Protein 1YP0 (pdb70)

Structure (mmCIF, N/CA/C/O backbone):
data_1YP0
#
_entry.id   1YP0
#
_cell.length_a   73.175
_cell.length_b   73.175
_cell.length_c   115.731
_cell.angle_alpha   90.00
_cell.angle_beta   90.00
_cell.angle_gamma   90.00
#
_symmetry.space_group_name_H-M   'P 41 21 2'
#
loop_
_entity.id
_entity.type
_entity.pdbx_description
1 polymer 'nuclear receptor subfamily 5, group A, member 1'
2 polymer 'Nuclear receptor subfamily 0, group B, member 2'
3 non-polymer DI-PALMITOYL-3-SN-PHOSPHATIDYLETHANOLAMINE
4 w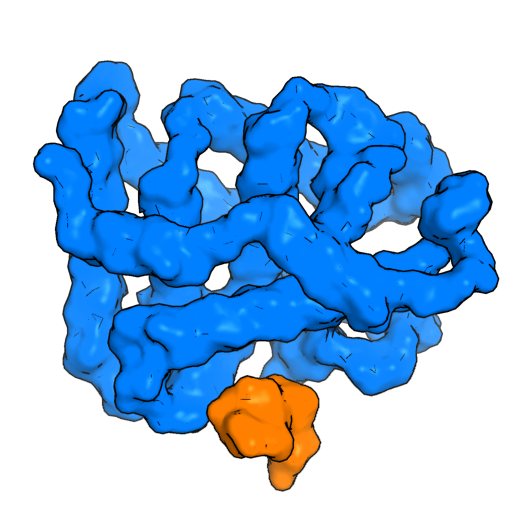ater water
#
loop_
_atom_site.group_PDB
_atom_site.id
_atom_site.type_symbol
_atom_site.label_atom_id
_atom_site.label_alt_id
_atom_site.label_comp_id
_atom_site.label_asym_id
_atom_site.label_entity_id
_atom_site.label_seq_id
_atom_site.pdbx_PDB_ins_code
_atom_site.Cartn_x
_atom_site.Cartn_y
_atom_site.Cartn_z
_atom_site.occupancy
_atom_site.B_iso_or_equiv
_atom_site.auth_seq_id
_atom_site.auth_comp_id
_atom_site.auth_asym_id
_atom_site.auth_atom_id
_atom_site.pdbx_PDB_model_num
ATOM 1 N N . ASN A 1 1 ? 52.640 60.517 45.257 1.00 41.57 223 ASN A N 1
ATOM 2 C CA . ASN A 1 1 ? 53.115 61.743 44.556 1.00 39.76 223 ASN A CA 1
ATOM 3 C C . ASN A 1 1 ? 53.267 61.495 43.057 1.00 35.98 223 ASN A C 1
ATOM 4 O O . ASN A 1 1 ? 53.562 62.415 42.296 1.00 36.05 223 ASN A O 1
ATOM 9 N N . VAL A 1 2 ? 53.074 60.247 42.642 1.00 30.41 224 VAL A N 1
ATOM 10 C CA . VAL A 1 2 ? 53.179 59.883 41.230 1.00 27.34 224 VAL A CA 1
ATOM 11 C C . VAL A 1 2 ? 51.858 59.295 40.742 1.00 24.63 224 VAL A C 1
ATOM 12 O O . VAL A 1 2 ? 51.278 58.423 41.391 1.00 25.08 224 VAL A O 1
ATOM 16 N N . PRO A 1 3 ? 51.358 59.767 39.590 1.00 22.60 225 PRO A N 1
ATOM 17 C CA . PRO A 1 3 ? 50.093 59.252 39.057 1.00 21.41 225 PRO A CA 1
ATOM 18 C C . PRO A 1 3 ? 50.101 57.736 38.892 1.00 20.89 225 PRO A C 1
ATOM 19 O O . PRO A 1 3 ? 51.115 57.148 38.514 1.00 20.72 225 PRO A O 1
ATOM 23 N N . GLU A 1 4 ? 48.960 57.116 39.175 1.00 20.46 226 GLU A N 1
ATOM 24 C CA . GLU A 1 4 ? 48.822 55.670 39.064 1.00 21.97 226 GLU A CA 1
ATOM 25 C C . GLU A 1 4 ? 49.246 55.157 37.693 1.00 20.42 226 GLU A C 1
ATOM 26 O O . GLU A 1 4 ? 49.971 54.168 37.595 1.00 20.40 226 GLU A O 1
ATOM 32 N N . LEU A 1 5 ? 48.808 55.835 36.637 1.00 19.79 227 LEU A N 1
ATOM 33 C CA . LEU A 1 5 ? 49.152 55.410 35.284 1.00 19.53 227 LEU A CA 1
ATOM 34 C C . LEU A 1 5 ? 50.659 55.295 35.083 1.00 18.98 227 LEU A C 1
ATOM 35 O O . LEU A 1 5 ? 51.143 54.333 34.488 1.00 18.08 227 LEU A O 1
ATOM 40 N N . ILE A 1 6 ? 51.405 56.278 35.575 1.00 17.52 228 ILE A N 1
ATOM 41 C CA . ILE A 1 6 ? 52.851 56.252 35.432 1.00 17.91 228 ILE A CA 1
ATOM 42 C C . ILE A 1 6 ? 53.477 55.127 36.254 1.00 18.74 228 ILE A C 1
ATOM 43 O O . ILE A 1 6 ? 54.419 54.474 35.804 1.00 17.02 228 ILE A O 1
ATOM 48 N N . LEU A 1 7 ? 52.952 54.894 37.454 1.00 18.83 229 LEU A N 1
ATOM 49 C CA . LEU A 1 7 ? 53.466 53.818 38.292 1.00 19.62 229 LEU A CA 1
ATOM 50 C C . LEU A 1 7 ? 53.264 52.482 37.574 1.00 18.75 229 LEU A C 1
ATOM 51 O O . LEU A 1 7 ? 54.144 51.620 37.588 1.00 19.19 229 LEU A O 1
ATOM 56 N N . GLN A 1 8 ? 52.111 52.323 36.933 1.00 18.32 230 GLN A N 1
ATOM 57 C CA . GLN A 1 8 ? 51.819 51.093 36.196 1.00 18.49 230 GLN A CA 1
ATOM 58 C C . GLN A 1 8 ? 52.763 50.948 35.003 1.00 19.14 230 GLN A C 1
ATOM 59 O O . GLN A 1 8 ? 53.328 49.880 34.770 1.00 19.16 230 GLN A O 1
ATOM 65 N N . LEU A 1 9 ? 52.936 52.027 34.246 1.00 17.69 231 LEU A N 1
ATOM 66 C CA . LEU A 1 9 ? 53.810 51.990 33.078 1.00 16.56 231 LEU A CA 1
ATOM 67 C C . LEU A 1 9 ? 55.256 51.670 33.442 1.00 17.02 231 LEU A C 1
ATOM 68 O O . LEU A 1 9 ? 55.953 50.986 32.694 1.00 17.59 231 LEU A O 1
ATOM 73 N N . LEU A 1 10 ? 55.716 52.158 34.588 1.00 16.76 232 LEU A N 1
ATOM 74 C CA . LEU A 1 10 ? 57.081 51.874 35.011 1.00 17.78 232 LEU A CA 1
ATOM 75 C C . LEU A 1 10 ? 57.262 50.369 35.215 1.00 19.43 232 LEU A C 1
ATOM 76 O O . LEU A 1 10 ? 58.331 49.817 34.944 1.00 21.24 232 LEU A O 1
ATOM 81 N N . GLN A 1 11 ? 56.207 49.714 35.685 1.00 20.65 233 GLN A N 1
ATOM 82 C CA . GLN A 1 11 ? 56.247 48.274 35.934 1.00 21.68 233 GLN A CA 1
ATOM 83 C C . GLN A 1 11 ? 56.334 47.453 34.655 1.00 22.08 233 GLN A C 1
ATOM 84 O O . GLN A 1 11 ? 56.662 46.267 34.693 1.00 23.29 233 GLN A O 1
ATOM 90 N N . LEU A 1 12 ? 56.043 48.084 33.523 1.00 20.35 234 LEU A N 1
ATOM 91 C CA . LEU A 1 12 ? 56.083 47.405 32.232 1.00 20.34 234 LEU A CA 1
ATOM 92 C C . LEU A 1 12 ? 57.296 47.803 31.400 1.00 22.82 234 LEU A C 1
ATOM 93 O O . LEU A 1 12 ? 57.533 47.241 30.330 1.00 24.13 234 LEU A O 1
ATOM 98 N N . GLU A 1 13 ? 58.064 48.769 31.894 1.00 24.81 235 GLU A N 1
ATOM 99 C CA . GLU A 1 13 ? 59.235 49.254 31.174 1.00 28.97 235 GLU A CA 1
ATOM 100 C C . GLU A 1 13 ? 60.486 48.435 31.463 1.00 32.84 235 GLU A C 1
ATOM 101 O O . GLU A 1 13 ? 60.991 48.421 32.587 1.00 34.53 235 GLU A O 1
ATOM 107 N N . PRO A 1 14 ? 61.001 47.738 30.438 1.00 36.60 236 PRO A N 1
ATOM 108 C CA . PRO A 1 14 ? 62.197 46.898 30.534 1.00 38.97 236 PRO A CA 1
ATOM 109 C C . PRO A 1 14 ? 63.456 47.690 30.853 1.00 41.26 236 PRO A C 1
ATOM 110 O O . PRO A 1 14 ? 63.490 48.916 30.734 1.00 40.98 236 PRO A O 1
ATOM 114 N N . GLU A 1 15 ? 64.494 46.965 31.246 1.00 43.95 237 GLU A N 1
ATOM 115 C CA . GLU A 1 15 ? 65.777 47.559 31.575 1.00 46.70 237 GLU A CA 1
ATOM 116 C C . GLU A 1 15 ? 66.547 47.657 30.264 1.00 45.58 237 GLU A C 1
ATOM 117 O O . GLU A 1 15 ? 66.521 46.728 29.458 1.00 46.09 237 GLU A O 1
ATOM 123 N N . GLU A 1 16 ? 67.225 48.777 30.050 1.00 46.57 238 GLU A N 1
ATOM 124 C CA . GLU A 1 16 ? 68.004 48.971 28.833 1.00 47.34 238 GLU A CA 1
ATOM 125 C C . GLU A 1 16 ? 68.929 47.770 28.651 1.00 46.97 238 GLU A C 1
ATOM 126 O O . GLU A 1 16 ? 69.322 47.431 27.534 1.00 45.63 238 GLU A O 1
ATOM 132 N N . ASP A 1 17 ? 69.256 47.128 29.769 1.00 46.40 239 ASP A N 1
ATOM 133 C CA . ASP A 1 17 ? 70.127 45.960 29.789 1.00 45.83 239 ASP A CA 1
ATOM 134 C C . ASP A 1 17 ? 69.509 44.724 29.142 1.00 43.08 239 ASP A C 1
ATOM 135 O O . ASP A 1 17 ? 70.137 44.077 28.302 1.00 42.12 239 ASP A O 1
ATOM 140 N N . GLN A 1 18 ? 68.284 44.396 29.537 1.00 41.13 240 GLN A N 1
ATOM 141 C CA . GLN A 1 18 ? 67.603 43.222 29.004 1.00 40.55 240 GLN A CA 1
ATOM 142 C C . GLN A 1 18 ? 67.200 43.378 27.544 1.00 37.37 240 GLN A C 1
ATOM 143 O O . GLN A 1 18 ? 67.234 42.413 26.782 1.00 37.70 240 GLN A O 1
ATOM 149 N N . VAL A 1 19 ? 66.811 44.587 27.154 1.00 35.52 241 VAL A N 1
ATOM 150 C CA . VAL A 1 19 ? 66.425 44.828 25.770 1.00 33.05 241 VAL A CA 1
ATOM 151 C C . VAL A 1 19 ? 67.646 44.578 24.892 1.00 31.65 241 VAL A C 1
ATOM 152 O O . VAL A 1 19 ? 67.559 43.924 23.855 1.00 30.96 241 VAL A O 1
ATOM 156 N N . ARG A 1 20 ? 68.787 45.100 25.329 1.00 31.99 242 ARG A N 1
ATOM 157 C CA . ARG A 1 20 ? 70.044 44.940 24.607 1.00 31.85 242 ARG A CA 1
ATOM 158 C C . ARG A 1 20 ? 70.382 43.463 24.445 1.00 32.90 242 ARG A C 1
ATOM 159 O O . ARG A 1 20 ? 70.707 43.004 23.351 1.00 30.12 242 ARG A O 1
ATOM 167 N N . ALA A 1 21 ? 70.302 42.721 25.544 1.00 34.83 243 ALA A N 1
ATOM 168 C CA . ALA A 1 21 ? 70.596 41.295 25.519 1.00 36.65 243 ALA A CA 1
ATOM 169 C C . ALA A 1 21 ? 69.649 40.573 24.564 1.00 37.60 243 ALA A C 1
ATOM 170 O O . ALA A 1 21 ? 70.070 39.729 23.774 1.00 38.61 243 ALA A O 1
ATOM 172 N N . ARG A 1 22 ? 68.369 40.919 24.642 1.00 38.90 244 ARG A N 1
ATOM 173 C CA . ARG A 1 22 ? 67.346 40.308 23.800 1.00 39.15 244 ARG A CA 1
ATOM 174 C C . ARG A 1 22 ? 67.604 40.527 22.312 1.00 38.12 244 ARG A C 1
ATOM 175 O O . ARG A 1 22 ? 67.556 39.585 21.521 1.00 38.58 244 ARG A O 1
ATOM 183 N N . ILE A 1 23 ? 67.883 41.770 21.934 1.00 37.58 245 ILE A N 1
ATOM 184 C CA . ILE A 1 23 ? 68.126 42.099 20.535 1.00 35.81 245 ILE A CA 1
ATOM 185 C C . ILE A 1 23 ? 69.437 41.539 19.986 1.00 35.76 245 ILE A C 1
ATOM 186 O O . ILE A 1 23 ? 69.479 41.064 18.852 1.00 35.25 245 ILE A O 1
ATOM 191 N N . VAL A 1 24 ? 70.505 41.591 20.774 1.00 37.61 246 VAL A N 1
ATOM 192 C CA . VAL A 1 24 ? 71.780 41.052 20.314 1.00 40.06 246 VAL A CA 1
ATOM 193 C C . VAL A 1 24 ? 71.627 39.546 20.131 1.00 41.52 246 VAL A C 1
ATOM 194 O O . VAL A 1 24 ? 72.287 38.943 19.296 1.00 39.92 246 VAL A O 1
ATOM 198 N N . GLY A 1 25 ? 70.752 38.935 20.922 1.00 44.40 247 GLY A N 1
ATOM 199 C CA . GLY A 1 25 ? 70.537 37.504 20.797 1.00 49.36 247 GLY A CA 1
ATOM 200 C C . GLY A 1 25 ? 69.844 37.193 19.483 1.00 52.61 247 GLY A C 1
ATOM 201 O O . GLY A 1 25 ? 70.142 36.194 18.828 1.00 52.54 247 GLY A O 1
ATOM 202 N N . CYS A 1 26 ? 68.916 38.063 19.098 1.00 56.54 248 CYS A N 1
ATOM 203 C CA . CYS A 1 26 ? 68.182 37.895 17.859 1.00 60.78 248 CYS A CA 1
ATOM 204 C C . CYS A 1 26 ? 69.056 38.373 16.710 1.00 64.39 248 CYS A C 1
ATOM 205 O O . CYS A 1 26 ? 68.798 38.061 15.549 1.00 63.77 248 CYS A O 1
ATOM 208 N N . LEU A 1 27 ? 70.096 39.132 17.039 1.00 70.16 249 LEU A N 1
ATOM 209 C CA . LEU A 1 27 ? 70.997 39.650 16.033 1.00 78.01 249 LEU A CA 1
ATOM 210 C C . LEU A 1 27 ? 72.438 39.320 16.375 1.00 87.41 249 LEU A C 1
ATOM 211 O O . LEU A 1 27 ? 72.881 39.455 17.499 1.00 86.80 249 LEU A O 1
ATOM 216 N N . GLN A 1 28 ? 73.198 38.896 15.389 1.00 98.54 250 GLN A N 1
ATOM 217 C CA . GLN A 1 28 ? 74.558 38.542 15.705 1.00 114.61 250 GLN A CA 1
ATOM 218 C C . GLN A 1 28 ? 74.916 37.361 14.913 1.00 126.52 250 GLN A C 1
ATOM 219 O O . GLN A 1 28 ? 74.154 36.400 14.788 1.00 127.51 250 GLN A O 1
ATOM 220 N N . GLU A 1 29 ? 76.065 37.457 14.285 1.00 140.98 251 GLU A N 1
ATOM 221 C CA . GLU A 1 29 ? 76.511 36.346 13.441 1.00 154.37 251 GLU A CA 1
ATOM 222 C C . GLU A 1 29 ? 78.001 36.579 13.294 1.00 164.60 251 GLU A C 1
ATOM 223 O O . GLU A 1 29 ? 78.816 35.841 13.872 1.00 164.39 251 GLU A O 1
ATOM 224 N N . PRO A 1 30 ? 78.354 37.609 12.519 1.00 173.17 252 PRO A N 1
ATOM 225 C CA . PRO A 1 30 ? 79.753 37.941 12.285 1.00 185.51 252 PRO A CA 1
ATOM 226 C C . PRO A 1 30 ? 80.141 38.444 10.896 1.00 192.58 252 PRO A C 1
ATOM 227 O O . PRO A 1 30 ? 80.317 37.666 9.966 1.00 195.90 252 PRO A O 1
ATOM 228 N N . ALA A 1 31 ? 80.299 39.761 10.762 1.00 196.65 253 ALA A N 1
ATOM 229 C CA . ALA A 1 31 ? 80.674 40.401 9.495 1.00 199.02 253 ALA A CA 1
ATOM 230 C C . ALA A 1 31 ? 80.255 41.855 9.588 1.00 199.79 253 ALA A C 1
ATOM 231 O O . ALA A 1 31 ? 79.206 42.221 9.050 1.00 200.19 253 ALA A O 1
ATOM 232 N N . LYS A 1 32 ? 81.053 42.668 10.290 1.00 199.76 254 LYS A N 1
ATOM 233 C CA . LYS A 1 32 ? 80.722 44.075 10.491 1.00 198.83 254 LYS A CA 1
ATOM 234 C C . LYS A 1 32 ? 80.604 44.340 11.983 1.00 196.78 254 LYS A C 1
ATOM 235 O O . LYS A 1 32 ? 81.483 43.921 12.741 1.00 198.59 254 LYS A O 1
ATOM 236 N N . SER A 1 33 ? 79.518 45.005 12.394 1.00 192.48 255 SER A N 1
ATOM 237 C CA . SER A 1 33 ? 79.254 45.335 13.796 1.00 183.78 255 SER A CA 1
ATOM 238 C C . SER A 1 33 ? 80.313 44.901 14.782 1.00 174.41 255 SER A C 1
ATOM 239 O O . SER A 1 33 ? 80.890 45.693 15.546 1.00 179.11 255 SER A O 1
ATOM 240 N N . ARG A 1 34 ? 80.555 43.592 14.762 1.00 162.13 256 ARG A N 1
ATOM 241 C CA . ARG A 1 34 ? 81.612 42.999 15.554 1.00 141.49 256 ARG A CA 1
ATOM 242 C C . ARG A 1 34 ? 82.760 43.817 14.999 1.00 126.12 256 ARG A C 1
ATOM 243 O O . ARG A 1 34 ? 82.946 44.921 15.430 1.00 123.53 256 ARG A O 1
ATOM 244 N N . SER A 1 35 ? 83.500 43.330 14.017 1.00 108.24 257 SER A N 1
ATOM 245 C CA . SER A 1 35 ? 84.610 44.112 13.493 1.00 107.28 257 SER A CA 1
ATOM 246 C C . SER A 1 35 ? 84.640 45.668 13.622 1.00 106.33 257 SER A C 1
ATOM 247 O O . SER A 1 35 ? 85.736 46.275 13.682 1.00 106.40 257 SER A O 1
ATOM 248 N N . ASP A 1 36 ? 83.481 46.343 13.600 1.00 104.98 258 ASP A N 1
ATOM 249 C CA . ASP A 1 36 ? 83.420 47.797 13.763 1.00 103.39 258 ASP A CA 1
ATOM 250 C C . ASP A 1 36 ? 83.400 48.697 12.514 1.00 101.70 258 ASP A C 1
ATOM 251 O O . ASP A 1 36 ? 82.378 49.387 12.243 1.00 101.85 258 ASP A O 1
ATOM 252 N N . GLN A 1 37 ? 84.541 48.723 11.785 1.00 100.38 259 GLN A N 1
ATOM 253 C CA . GLN A 1 37 ? 84.781 49.539 10.590 1.00 100.83 259 GLN A CA 1
ATOM 254 C C . GLN A 1 37 ? 84.001 49.441 9.309 1.00 104.26 259 GLN A C 1
ATOM 255 O O . GLN A 1 37 ? 84.020 48.327 8.695 1.00 104.36 259 GLN A O 1
ATOM 256 N N . PRO A 1 38 ? 83.408 50.524 8.866 1.00 115.07 260 PRO A N 1
ATOM 257 C CA . PRO A 1 38 ? 82.690 50.299 7.679 1.00 103.47 260 PRO A CA 1
ATOM 258 C C . PRO A 1 38 ? 81.266 50.284 8.164 1.00 91.91 260 PRO A C 1
ATOM 259 O O . PRO A 1 38 ? 80.733 51.352 8.053 1.00 91.25 260 PRO A O 1
ATOM 260 N N . ALA A 1 39 ? 80.622 49.234 8.681 1.00 80.56 261 ALA A N 1
ATOM 261 C CA . ALA A 1 39 ? 79.215 49.308 9.152 1.00 69.11 261 ALA A CA 1
ATOM 262 C C . ALA A 1 39 ? 78.154 48.593 8.278 1.00 61.45 261 ALA A C 1
ATOM 263 O O . ALA A 1 39 ? 77.819 49.024 7.147 1.00 60.88 261 ALA A O 1
ATOM 265 N N . PRO A 1 40 ? 77.532 47.577 8.832 1.00 54.63 262 PRO A N 1
ATOM 266 C CA . PRO A 1 40 ? 76.517 46.765 8.158 1.00 48.37 262 PRO A CA 1
ATOM 267 C C . PRO A 1 40 ? 75.147 47.382 8.035 1.00 41.53 262 PRO A C 1
ATOM 268 O O . PRO A 1 40 ? 74.411 47.502 9.014 1.00 39.06 262 PRO A O 1
ATOM 272 N N . PHE A 1 41 ? 74.792 47.711 6.819 1.00 37.13 263 PHE A N 1
ATOM 273 C CA . PHE A 1 41 ? 73.482 48.276 6.579 1.00 33.04 263 PHE A CA 1
ATOM 274 C C . PHE A 1 41 ? 72.373 47.268 6.873 1.00 32.03 263 PHE A C 1
ATOM 275 O O . PHE A 1 41 ? 71.408 47.583 7.565 1.00 28.63 263 PHE A O 1
ATOM 283 N N . SER A 1 42 ? 72.512 46.046 6.357 1.00 29.98 264 SER A N 1
ATOM 284 C CA . SER A 1 42 ? 71.497 45.016 6.573 1.00 29.04 264 SER A CA 1
ATOM 285 C C . SER A 1 42 ? 71.314 44.678 8.047 1.00 27.61 264 SER A C 1
ATOM 286 O O . SER A 1 42 ? 70.188 44.479 8.511 1.00 25.63 264 SER A O 1
ATOM 289 N N . LEU A 1 43 ? 72.420 44.621 8.778 1.00 25.99 265 LEU A N 1
ATOM 290 C CA . LEU A 1 43 ? 72.370 44.302 10.196 1.00 25.89 265 LEU A CA 1
ATOM 291 C C . LEU A 1 43 ? 71.652 45.398 10.979 1.00 24.37 265 LEU A C 1
ATOM 292 O O . LEU A 1 43 ? 70.880 45.111 11.893 1.00 24.56 265 LEU A O 1
ATOM 297 N N . LEU A 1 44 ? 71.910 46.652 10.622 1.00 22.87 266 LEU A N 1
ATOM 298 C CA . LEU A 1 44 ? 71.273 47.775 11.302 1.00 22.79 266 LEU A CA 1
ATOM 299 C C . LEU A 1 44 ? 69.780 47.789 11.000 1.00 21.83 266 LEU A C 1
ATOM 300 O O . LEU A 1 44 ? 68.976 48.206 11.836 1.00 19.44 266 LEU A O 1
ATOM 305 N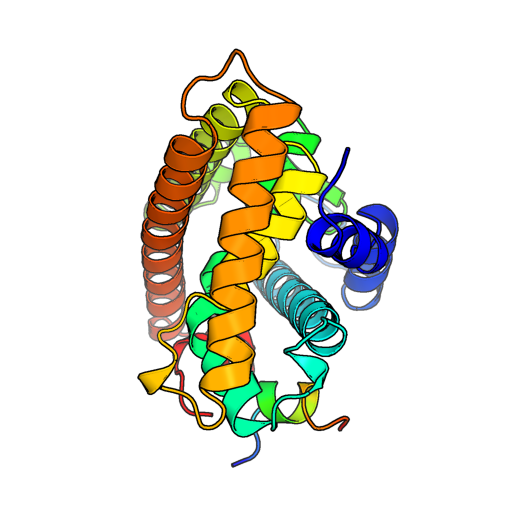 N . CYS A 1 45 ? 69.410 47.336 9.805 1.00 21.33 267 CYS A N 1
ATOM 306 C CA . CYS A 1 45 ? 68.001 47.271 9.430 1.00 20.46 267 CYS A CA 1
ATOM 307 C C . CYS A 1 45 ? 67.319 46.222 10.304 1.00 22.15 267 CYS A C 1
ATOM 308 O O . CYS A 1 45 ? 66.210 46.432 10.798 1.00 20.67 267 CYS A O 1
ATOM 311 N N . ARG A 1 46 ? 67.989 45.088 10.490 1.00 20.09 268 ARG A N 1
ATOM 312 C CA . ARG A 1 46 ? 67.445 44.022 11.319 1.00 22.01 268 ARG A CA 1
ATOM 313 C C . ARG A 1 46 ? 67.361 44.480 12.772 1.00 19.19 268 ARG A C 1
ATOM 314 O O . ARG A 1 46 ? 66.431 44.120 13.494 1.00 21.11 268 ARG A O 1
ATOM 322 N N . MET A 1 47 ? 68.333 45.284 13.191 1.00 18.55 269 MET A N 1
ATOM 323 C CA . MET A 1 47 ? 68.364 45.806 14.550 1.00 18.11 269 MET A CA 1
ATOM 324 C C . MET A 1 47 ? 67.146 46.696 14.792 1.00 17.25 269 MET A C 1
ATOM 325 O O . MET A 1 47 ? 66.502 46.607 15.837 1.00 17.28 269 MET A O 1
ATOM 330 N N . ALA A 1 48 ? 66.837 47.552 13.821 1.00 17.41 270 ALA A N 1
ATOM 331 C CA . ALA A 1 48 ? 65.685 48.444 13.940 1.00 16.80 270 ALA A CA 1
ATOM 332 C C . ALA A 1 48 ? 64.398 47.622 13.949 1.00 16.39 270 ALA A C 1
ATOM 333 O O . ALA A 1 48 ? 63.474 47.916 14.705 1.00 16.07 270 ALA A O 1
ATOM 335 N N . ASP A 1 49 ? 64.345 46.590 13.109 1.00 16.30 271 ASP A N 1
ATOM 336 C CA . ASP A 1 49 ? 63.178 45.708 13.050 1.00 16.62 271 ASP A CA 1
ATOM 337 C C . ASP A 1 49 ? 62.966 45.044 14.409 1.00 15.74 271 ASP A C 1
ATOM 338 O O . ASP A 1 49 ? 61.842 44.985 14.918 1.00 16.54 271 ASP A O 1
ATOM 343 N N . GLN A 1 50 ? 64.050 44.540 14.994 1.00 16.17 272 GLN A N 1
ATOM 344 C CA . GLN A 1 50 ? 63.968 43.879 16.286 1.00 16.94 272 GLN A CA 1
ATOM 345 C C . GLN A 1 50 ? 63.584 44.851 17.390 1.00 16.51 272 GLN A C 1
ATOM 346 O O . GLN A 1 50 ? 62.932 44.469 18.359 1.00 17.21 272 GLN A O 1
ATOM 352 N N . THR A 1 51 ? 63.987 46.110 17.247 1.00 16.73 273 THR A N 1
ATOM 353 C CA . THR A 1 51 ? 63.640 47.108 18.245 1.00 16.58 273 THR A CA 1
ATOM 354 C C . THR A 1 51 ? 62.128 47.318 18.190 1.00 15.63 273 THR A C 1
ATOM 355 O O . THR A 1 51 ? 61.467 47.400 19.225 1.00 15.91 273 THR A O 1
ATOM 359 N N . PHE A 1 52 ? 61.567 47.378 16.984 1.00 14.55 274 PHE A N 1
ATOM 360 C CA . PHE A 1 52 ? 60.130 47.562 16.880 1.00 14.03 274 PHE A CA 1
ATOM 361 C C . PHE A 1 52 ? 59.388 46.342 17.425 1.00 13.83 274 PHE A C 1
ATOM 362 O O . PHE A 1 52 ? 58.335 46.480 18.040 1.00 14.15 274 PHE A O 1
ATOM 370 N N . ILE A 1 53 ? 59.932 45.146 17.213 1.00 16.11 275 ILE A N 1
ATOM 371 C CA . ILE A 1 53 ? 59.284 43.951 17.739 1.00 16.60 275 ILE A CA 1
ATOM 372 C C . ILE A 1 53 ? 59.229 44.054 19.266 1.00 16.88 275 ILE A C 1
ATOM 373 O O . ILE A 1 53 ? 58.227 43.694 19.881 1.00 16.77 275 ILE A O 1
ATOM 378 N N . SER A 1 54 ? 60.292 44.578 19.873 1.00 16.53 276 SER A N 1
ATOM 379 C CA . SER A 1 54 ? 60.324 44.750 21.327 1.00 17.04 276 SER A CA 1
ATOM 380 C C . SER A 1 54 ? 59.255 45.766 21.757 1.00 17.03 276 SER A C 1
ATOM 381 O O . SER A 1 54 ? 58.613 45.613 22.802 1.00 17.78 276 SER A O 1
ATOM 384 N N . ILE A 1 55 ? 59.070 46.801 20.941 1.00 16.14 277 ILE A N 1
ATOM 385 C CA . ILE A 1 55 ? 58.077 47.833 21.217 1.00 15.07 277 ILE A CA 1
ATOM 386 C C . ILE A 1 55 ? 56.662 47.268 21.100 1.00 14.76 277 ILE A C 1
ATOM 387 O O . ILE A 1 55 ? 55.778 47.607 21.893 1.00 14.42 277 ILE A O 1
ATOM 392 N N . VAL A 1 56 ? 56.446 46.401 20.112 1.00 14.32 278 VAL A N 1
ATOM 393 C CA . VAL A 1 56 ? 55.137 45.787 19.926 1.00 14.06 278 VAL A CA 1
ATOM 394 C C . VAL A 1 56 ? 54.828 44.896 21.127 1.00 14.90 278 VAL A C 1
ATOM 395 O O . VAL A 1 56 ? 53.693 44.850 21.595 1.00 16.02 278 VAL A O 1
ATOM 399 N N . ASP A 1 57 ? 55.845 44.203 21.634 1.00 15.68 279 ASP A N 1
ATOM 400 C CA . ASP A 1 57 ? 55.645 43.344 22.793 1.00 17.99 279 ASP A CA 1
ATOM 401 C C . ASP A 1 57 ? 55.259 44.179 24.009 1.00 17.56 279 ASP A C 1
ATOM 402 O O . ASP A 1 57 ? 54.413 43.774 24.806 1.00 18.60 279 ASP A O 1
ATOM 407 N N . TRP A 1 58 ? 55.877 45.348 24.145 1.00 15.96 280 TRP A N 1
ATOM 408 C CA . TRP A 1 58 ? 55.560 46.249 25.246 1.00 15.96 280 TRP A CA 1
ATOM 409 C C . TRP A 1 58 ? 54.100 46.684 25.113 1.00 15.60 280 TRP A C 1
ATOM 410 O O . TRP A 1 58 ? 53.343 46.629 26.072 1.00 15.92 280 TRP A O 1
ATOM 421 N N . ALA A 1 59 ? 53.707 47.107 23.915 1.00 14.98 281 ALA A N 1
ATOM 422 C CA . ALA A 1 59 ? 52.335 47.556 23.693 1.00 14.59 281 ALA A CA 1
ATOM 423 C C . ALA A 1 59 ? 51.322 46.472 24.050 1.00 15.86 281 ALA A C 1
ATOM 424 O O . ALA A 1 59 ? 50.317 46.744 24.708 1.00 16.17 281 ALA A O 1
ATOM 426 N N . ARG A 1 60 ? 51.592 45.245 23.619 1.00 17.26 282 ARG A N 1
ATOM 427 C CA . ARG A 1 60 ? 50.693 44.132 23.893 1.00 18.80 282 ARG A CA 1
ATOM 428 C C . ARG A 1 60 ? 50.423 43.934 25.384 1.00 19.39 282 ARG A C 1
ATOM 429 O O . ARG A 1 60 ? 49.350 43.465 25.760 1.00 21.24 282 ARG A O 1
ATOM 437 N N . ARG A 1 61 ? 51.390 44.293 26.224 1.00 19.27 283 ARG A N 1
ATOM 438 C CA . ARG A 1 61 ? 51.251 44.143 27.675 1.00 20.46 283 ARG A CA 1
ATOM 439 C C . ARG A 1 61 ? 50.612 45.346 28.361 1.00 19.48 283 ARG A C 1
ATOM 440 O O . ARG A 1 61 ? 50.178 45.261 29.514 1.00 20.20 283 ARG A O 1
ATOM 448 N N . CYS A 1 62 ? 50.563 46.466 27.656 1.00 18.21 284 CYS A N 1
ATOM 449 C CA . CYS A 1 62 ? 50.020 47.702 28.204 1.00 19.57 284 CYS A CA 1
ATOM 450 C C . CYS A 1 62 ? 48.560 47.707 28.595 1.00 18.98 284 CYS A C 1
ATOM 451 O O . CYS A 1 62 ? 47.724 47.112 27.918 1.00 17.69 284 CYS A O 1
ATOM 454 N N . MET A 1 63 ? 48.258 48.413 29.682 1.00 20.16 285 MET A N 1
ATOM 455 C CA . MET A 1 63 ? 46.885 48.556 30.133 1.00 21.62 285 MET A CA 1
ATOM 456 C C . MET A 1 63 ? 46.143 49.183 28.951 1.00 21.87 285 MET A C 1
ATOM 457 O O . MET A 1 63 ? 46.725 49.952 28.181 1.00 22.39 285 MET A O 1
ATOM 462 N N . VAL A 1 64 ? 44.864 48.850 28.820 1.00 22.05 286 VAL A N 1
ATOM 463 C CA . VAL A 1 64 ? 44.013 49.352 27.746 1.00 20.77 286 VAL A CA 1
ATOM 464 C C . VAL A 1 64 ? 44.325 48.694 26.403 1.00 19.85 286 VAL A C 1
ATOM 465 O O . VAL A 1 64 ? 43.457 48.073 25.798 1.00 19.47 286 VAL A O 1
ATOM 469 N N . PHE A 1 65 ? 45.563 48.813 25.939 1.00 16.69 287 PHE A N 1
ATOM 470 C CA . PHE A 1 65 ? 45.921 48.218 24.657 1.00 16.55 287 PHE A CA 1
ATOM 471 C C . PHE A 1 65 ? 45.629 46.720 24.652 1.00 17.31 287 PHE A C 1
ATOM 472 O O . PHE A 1 65 ? 45.101 46.186 23.674 1.00 17.48 287 PHE A O 1
ATOM 480 N N . LYS A 1 66 ? 45.950 46.052 25.757 1.00 19.75 288 LYS A N 1
ATOM 481 C CA . LYS A 1 66 ? 45.738 44.611 25.869 1.00 19.44 288 LYS A CA 1
ATOM 482 C C . LYS A 1 66 ? 44.263 44.210 25.839 1.00 22.07 288 LYS A C 1
ATOM 483 O O . LYS A 1 66 ? 43.945 43.035 25.635 1.00 25.38 288 LYS A O 1
ATOM 489 N N . GLU A 1 67 ? 43.371 45.180 26.032 1.00 22.36 289 GLU A N 1
ATOM 490 C CA . GLU A 1 67 ? 41.931 44.920 26.028 1.00 24.25 289 GLU A CA 1
ATOM 491 C C . GLU A 1 67 ? 41.315 45.108 24.642 1.00 24.51 289 GLU A C 1
ATOM 492 O O . GLU A 1 67 ? 40.167 44.725 24.407 1.00 27.82 289 GLU A O 1
ATOM 498 N N . LEU A 1 68 ? 42.073 45.699 23.726 1.00 21.34 290 LEU A N 1
ATOM 499 C CA . LEU A 1 68 ? 41.576 45.954 22.378 1.00 19.78 290 LEU A CA 1
ATOM 500 C C . LEU A 1 68 ? 41.672 44.755 21.444 1.00 20.09 290 LEU A C 1
ATOM 501 O O . LEU A 1 68 ? 42.508 43.870 21.627 1.00 21.74 290 LEU A O 1
ATOM 506 N N . GLU A 1 69 ? 40.806 44.740 20.435 1.00 20.40 291 GLU A N 1
ATOM 507 C CA . GLU A 1 69 ? 40.812 43.675 19.442 1.00 21.15 291 GLU A CA 1
ATOM 508 C C . GLU A 1 69 ? 42.027 43.915 18.548 1.00 20.53 291 GLU A C 1
ATOM 509 O O . GLU A 1 69 ? 42.527 45.038 18.465 1.00 19.16 291 GLU A O 1
ATOM 515 N N . VAL A 1 70 ? 42.489 42.870 17.870 1.00 20.07 292 VAL A N 1
ATOM 516 C CA . VAL A 1 70 ? 43.656 42.983 17.009 1.00 19.71 292 VAL A CA 1
ATOM 517 C C . VAL A 1 70 ? 43.541 44.099 15.970 1.00 18.62 292 VAL A C 1
ATOM 518 O O . VAL A 1 70 ? 44.518 44.797 15.701 1.00 18.44 292 VAL A O 1
ATOM 522 N N . ALA A 1 71 ? 42.355 44.286 15.397 1.00 20.07 293 ALA A N 1
ATOM 523 C CA . ALA A 1 71 ? 42.162 45.334 14.396 1.00 19.16 293 ALA A CA 1
ATOM 524 C C . ALA A 1 71 ? 42.503 46.717 14.953 1.00 18.37 293 ALA A C 1
ATOM 525 O O . ALA A 1 71 ? 43.190 47.505 14.300 1.00 19.53 293 ALA A O 1
ATOM 527 N N . ASP A 1 72 ? 42.020 47.011 16.157 1.00 17.04 294 ASP A N 1
ATOM 528 C CA . ASP A 1 72 ? 42.297 48.297 16.789 1.00 17.56 294 ASP A CA 1
ATOM 529 C C . ASP A 1 72 ? 43.778 48.394 17.147 1.00 16.58 294 ASP A C 1
ATOM 530 O O . ASP A 1 72 ? 44.386 49.457 17.007 1.00 17.00 294 ASP A O 1
ATOM 535 N N . GLN A 1 73 ? 44.354 47.288 17.614 1.00 15.38 295 GLN A N 1
ATOM 536 C CA . GLN A 1 73 ? 45.767 47.276 17.973 1.00 14.18 295 GLN A CA 1
ATOM 537 C C . GLN A 1 73 ? 46.634 47.578 16.761 1.00 15.57 295 GLN A C 1
ATOM 538 O O . GLN A 1 73 ? 47.593 48.348 16.855 1.00 15.56 295 GLN A O 1
ATOM 544 N N . MET A 1 74 ? 46.308 46.970 15.621 1.00 15.63 296 MET A N 1
ATOM 545 C CA . MET A 1 74 ? 47.097 47.206 14.415 1.00 16.64 296 MET A CA 1
ATOM 546 C C . MET A 1 74 ? 46.970 48.644 13.927 1.00 17.18 296 MET A C 1
ATOM 547 O O . MET A 1 74 ? 47.954 49.246 13.503 1.00 18.00 296 MET A O 1
ATOM 552 N N . THR A 1 75 ? 45.763 49.199 13.989 1.00 15.96 297 THR A N 1
ATOM 553 C CA . THR A 1 75 ? 45.548 50.572 13.554 1.00 16.75 297 THR A CA 1
ATOM 554 C C . THR A 1 75 ? 46.362 51.543 14.407 1.00 16.22 297 THR A C 1
ATOM 555 O O . THR A 1 75 ? 46.979 52.476 13.883 1.00 16.58 297 THR A O 1
ATOM 559 N N . LEU A 1 76 ? 46.384 51.320 15.717 1.00 15.40 298 LEU A N 1
ATOM 560 C CA . LEU A 1 76 ? 47.150 52.192 16.600 1.00 13.96 298 LEU A CA 1
ATOM 561 C C . LEU A 1 76 ? 48.641 52.120 16.275 1.00 14.58 298 LEU A C 1
ATOM 562 O O . LEU A 1 76 ? 49.305 53.151 16.157 1.00 14.27 298 LEU A O 1
ATOM 567 N N . LEU A 1 77 ? 49.173 50.909 16.119 1.00 15.18 299 LEU A N 1
ATOM 568 C CA . LEU A 1 77 ? 50.596 50.761 15.809 1.00 13.63 299 LEU A CA 1
ATOM 569 C C . LEU A 1 77 ? 50.968 51.276 14.419 1.00 14.93 299 LEU A C 1
ATOM 570 O O . LEU A 1 77 ? 52.092 51.728 14.199 1.00 16.37 299 LEU A O 1
ATOM 575 N N . GLN A 1 78 ? 50.039 51.200 13.474 1.00 15.59 300 GLN A N 1
ATOM 576 C CA . GLN A 1 78 ? 50.311 51.690 12.128 1.00 16.19 300 GLN A CA 1
ATOM 577 C C . GLN A 1 78 ? 50.424 53.210 12.121 1.00 15.18 300 GLN 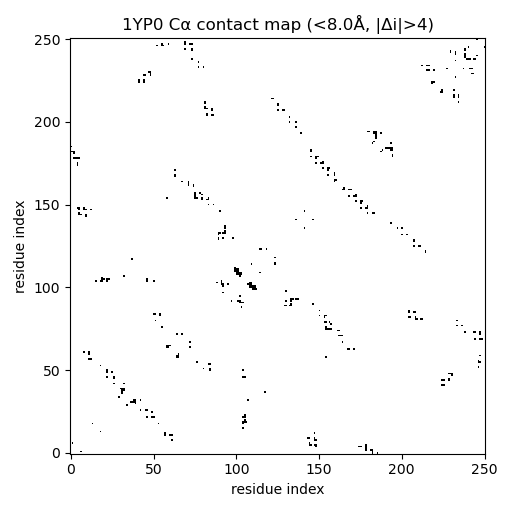A C 1
ATOM 578 O O . GLN A 1 78 ? 51.062 53.794 11.248 1.00 18.31 300 GLN A O 1
ATOM 584 N N . ASN A 1 79 ? 49.808 53.845 13.111 1.00 16.22 301 ASN A N 1
ATOM 585 C CA . ASN A 1 79 ? 49.826 55.294 13.236 1.00 16.44 301 ASN A CA 1
ATOM 586 C C . ASN A 1 79 ? 51.020 55.847 14.009 1.00 16.49 301 ASN A C 1
ATOM 587 O O . ASN A 1 79 ? 51.409 56.997 13.803 1.00 20.99 301 ASN A O 1
ATOM 592 N N . CYS A 1 80 ? 51.628 55.033 14.869 1.00 16.22 302 CYS A N 1
ATOM 593 C CA . CYS A 1 80 ? 52.714 55.537 15.709 1.00 15.12 302 CYS A CA 1
ATOM 594 C C . CYS A 1 80 ? 54.044 54.798 15.690 1.00 14.09 302 CYS A C 1
ATOM 595 O O . CYS A 1 80 ? 54.955 55.167 16.433 1.00 14.94 302 CYS A O 1
ATOM 598 N N . TRP A 1 81 ? 54.178 53.776 14.854 1.00 13.53 303 TRP A N 1
ATOM 599 C CA . TRP A 1 81 ? 55.413 53.000 14.834 1.00 13.81 303 TRP A CA 1
ATOM 600 C C . TRP A 1 81 ? 56.698 53.813 14.691 1.00 14.13 303 TRP A C 1
ATOM 601 O O . TRP A 1 81 ? 57.658 53.593 15.435 1.00 13.96 303 TRP A O 1
ATOM 612 N N . SER A 1 82 ? 56.715 54.763 13.760 1.00 13.89 304 SER A N 1
ATOM 613 C CA . SER A 1 82 ? 57.922 55.548 13.540 1.00 14.47 304 SER A CA 1
ATOM 614 C C . SER A 1 82 ? 58.215 56.476 14.709 1.00 13.66 304 SER A C 1
ATOM 615 O O . SER A 1 82 ? 59.374 56.631 15.102 1.00 13.85 304 SER A O 1
ATOM 618 N N . GLU A 1 83 ? 57.171 57.059 15.289 1.00 12.56 305 GLU A N 1
ATOM 619 C CA . GLU A 1 83 ? 57.342 57.947 16.433 1.00 13.29 305 GLU A CA 1
ATOM 620 C C . GLU A 1 83 ? 57.864 57.184 17.654 1.00 13.48 305 GLU A C 1
ATOM 621 O O . GLU A 1 83 ? 58.710 57.694 18.392 1.00 13.80 305 GLU A O 1
ATOM 627 N N . LEU A 1 84 ? 57.379 55.962 17.870 1.00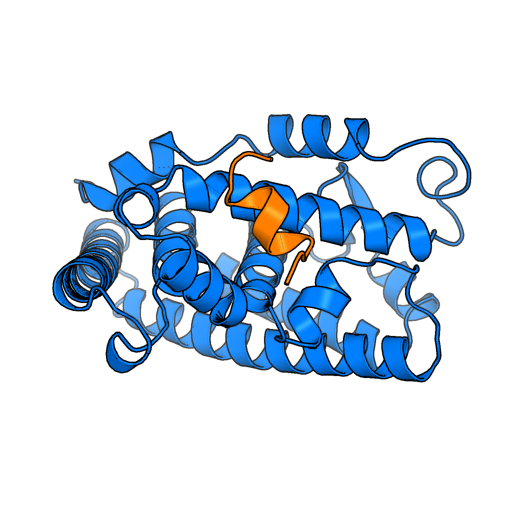 13.29 306 LEU A N 1
ATOM 628 C CA . LEU A 1 84 ? 57.850 55.177 19.011 1.00 12.78 306 LEU A CA 1
ATOM 629 C C . LEU A 1 84 ? 59.324 54.803 18.836 1.00 11.48 306 LEU A C 1
ATOM 630 O O . LEU A 1 84 ? 60.099 54.826 19.795 1.00 13.70 306 LEU A O 1
ATOM 635 N N . LEU A 1 85 ? 59.713 54.473 17.607 1.00 12.81 307 LEU A N 1
ATOM 636 C CA . LEU A 1 85 ? 61.105 54.122 17.335 1.00 12.42 307 LEU A CA 1
ATOM 637 C C . LEU A 1 85 ? 62.014 55.337 17.487 1.00 13.75 307 LEU A C 1
ATOM 638 O O . LEU A 1 85 ? 63.126 55.224 18.011 1.00 14.71 307 LEU A O 1
ATOM 643 N N . VAL A 1 86 ? 61.549 56.501 17.040 1.00 13.57 308 VAL A N 1
ATOM 644 C CA . VAL A 1 86 ? 62.356 57.709 17.164 1.00 14.98 308 VAL A CA 1
ATOM 645 C C . VAL A 1 86 ? 62.483 58.122 18.629 1.00 14.70 308 VAL A C 1
ATOM 646 O O . VAL A 1 86 ? 63.577 58.464 19.082 1.00 14.46 308 VAL A O 1
ATOM 650 N N . LEU A 1 87 ? 61.381 58.076 19.374 1.00 14.37 309 LEU A N 1
ATOM 651 C CA . LEU A 1 87 ? 61.430 58.438 20.787 1.00 14.69 309 LEU A CA 1
ATOM 652 C C . LEU A 1 87 ? 62.362 57.485 21.530 1.00 15.30 309 LEU A C 1
ATOM 653 O O . LEU A 1 87 ? 63.119 57.907 22.405 1.00 15.48 309 LEU A O 1
ATOM 658 N N . ASP A 1 88 ? 62.305 56.203 21.178 1.00 15.20 310 ASP A N 1
ATOM 659 C CA . ASP A 1 88 ? 63.156 55.196 21.806 1.00 16.30 310 ASP A CA 1
ATOM 660 C C . ASP A 1 88 ? 64.626 55.549 21.598 1.00 15.34 310 ASP A C 1
ATOM 661 O O . ASP A 1 88 ? 65.424 55.501 22.539 1.00 16.41 310 ASP A O 1
ATOM 666 N N . HIS A 1 89 ? 64.980 55.909 20.368 1.00 14.48 311 HIS A N 1
ATOM 667 C CA . HIS A 1 89 ? 66.352 56.287 20.047 1.00 14.87 311 HIS A CA 1
ATOM 668 C C . HIS A 1 89 ? 66.763 57.538 20.811 1.00 15.88 311 HIS A C 1
ATOM 669 O O . HIS A 1 89 ? 67.855 57.601 21.381 1.00 15.12 311 HIS A O 1
ATOM 676 N N . ILE A 1 90 ? 65.887 58.536 20.817 1.00 14.72 312 ILE A N 1
ATOM 677 C CA . ILE A 1 90 ? 66.174 59.784 21.506 1.00 14.83 312 ILE A CA 1
ATOM 678 C C . ILE A 1 90 ? 66.366 59.587 23.003 1.00 16.16 312 ILE A C 1
ATOM 679 O O . ILE A 1 90 ? 67.312 60.125 23.581 1.00 15.41 312 ILE A O 1
ATOM 684 N N . TYR A 1 91 ? 65.490 58.817 23.641 1.00 15.40 313 TYR A N 1
ATOM 685 C CA . TYR A 1 91 ? 65.633 58.612 25.077 1.00 15.21 313 TYR A CA 1
ATOM 686 C C . TYR A 1 91 ? 66.928 57.882 25.394 1.00 16.12 313 TYR A C 1
ATOM 687 O O . TYR A 1 91 ? 67.573 58.165 26.408 1.00 17.45 313 TYR A O 1
ATOM 696 N N . ARG A 1 92 ? 67.305 56.942 24.530 1.00 16.39 314 ARG A N 1
ATOM 697 C CA . ARG A 1 92 ? 68.544 56.202 24.729 1.00 17.58 314 ARG A CA 1
ATOM 698 C C . ARG A 1 92 ? 69.711 57.188 24.758 1.00 17.61 314 ARG A C 1
ATOM 699 O O . ARG A 1 92 ? 70.633 57.046 25.568 1.00 18.30 314 ARG A O 1
ATOM 707 N N . GLN A 1 93 ? 69.664 58.200 23.896 1.00 16.48 315 GLN A N 1
ATOM 708 C CA . GLN A 1 93 ? 70.733 59.200 23.850 1.00 16.28 315 GLN A CA 1
ATOM 709 C C . GLN A 1 93 ? 70.695 60.113 25.069 1.00 17.25 315 GLN A C 1
ATOM 710 O O . GLN A 1 93 ? 71.738 60.532 25.569 1.00 17.61 315 GLN A O 1
ATOM 716 N N . VAL A 1 94 ? 69.496 60.433 25.547 1.00 17.36 316 VAL A N 1
ATOM 717 C CA . VAL A 1 94 ? 69.366 61.296 26.715 1.00 18.54 316 VAL A CA 1
ATOM 718 C C . VAL A 1 94 ? 70.078 60.651 27.903 1.00 20.04 316 VAL A C 1
ATOM 719 O O . VAL A 1 94 ? 70.816 61.318 28.627 1.00 21.90 316 VAL A O 1
ATOM 723 N N . GLN A 1 95 ? 69.870 59.352 28.093 1.00 21.59 317 GLN A N 1
ATOM 724 C CA . GLN A 1 95 ? 70.508 58.641 29.198 1.00 24.55 317 GLN A CA 1
ATOM 725 C C . GLN A 1 95 ? 71.995 58.412 28.948 1.00 26.65 317 GLN A C 1
ATOM 726 O O . GLN A 1 95 ? 72.797 58.406 29.884 1.00 28.45 317 GLN A O 1
ATOM 732 N N . TYR A 1 96 ? 72.355 58.221 27.684 1.00 25.10 318 TYR A N 1
ATOM 733 C CA . TYR A 1 96 ? 73.744 58.001 27.280 1.00 24.38 318 TYR A CA 1
ATOM 734 C C . TYR A 1 96 ? 74.591 59.220 27.667 1.00 26.32 318 TYR A C 1
ATOM 735 O O . TYR A 1 96 ? 75.688 59.084 28.219 1.00 28.22 318 TYR A O 1
ATOM 744 N N . GLY A 1 97 ? 74.079 60.408 27.366 1.00 27.56 319 GLY A N 1
ATOM 745 C CA . GLY A 1 97 ? 74.768 61.639 27.723 1.00 29.54 319 GLY A CA 1
ATOM 746 C C . GLY A 1 97 ? 76.095 61.985 27.068 1.00 31.51 319 GLY A C 1
ATOM 747 O O . GLY A 1 97 ? 76.980 62.532 27.727 1.00 32.52 319 GLY A O 1
ATOM 748 N N . LYS A 1 98 ? 76.243 61.681 25.783 1.00 32.52 320 LYS A N 1
ATOM 749 C CA . LYS A 1 98 ? 77.473 62.000 25.060 1.00 34.75 320 LYS A CA 1
ATOM 750 C C . LYS A 1 98 ? 77.115 62.742 23.775 1.00 36.96 320 LYS A C 1
ATOM 751 O O . LYS A 1 98 ? 76.368 62.228 22.943 1.00 38.54 320 LYS A O 1
ATOM 757 N N . GLU A 1 99 ? 77.651 63.949 23.612 1.00 40.27 321 GLU A N 1
ATOM 758 C CA . GLU A 1 99 ? 77.354 64.752 22.430 1.00 43.24 321 GLU A CA 1
ATOM 759 C C . GLU A 1 99 ? 78.173 64.453 21.179 1.00 41.36 321 GLU A C 1
ATOM 760 O O . GLU A 1 99 ? 77.873 64.982 20.110 1.00 42.81 321 GLU A O 1
ATOM 766 N N . ASP A 1 100 ? 79.196 63.614 21.293 1.00 40.20 322 ASP A N 1
ATOM 767 C CA . ASP A 1 100 ? 80.021 63.307 20.129 1.00 39.78 322 ASP A CA 1
ATOM 768 C C . ASP A 1 100 ? 79.816 61.906 19.565 1.00 34.81 322 ASP A C 1
ATOM 769 O O . ASP A 1 100 ? 80.475 61.519 18.601 1.00 33.21 322 ASP A O 1
ATOM 774 N N . SER A 1 101 ? 78.901 61.149 20.158 1.00 28.47 323 SER A N 1
ATOM 775 C CA . SER A 1 101 ? 78.630 59.797 19.687 1.00 25.64 323 SER A CA 1
ATOM 776 C C . SER A 1 101 ? 77.187 59.405 19.960 1.00 23.61 323 SER A C 1
ATOM 777 O O . SER A 1 101 ? 76.508 60.042 20.761 1.00 23.90 323 SER A O 1
ATOM 780 N N . ILE A 1 102 ? 76.733 58.357 19.279 1.00 23.51 324 ILE A N 1
ATOM 781 C CA . ILE A 1 102 ? 75.378 57.843 19.432 1.00 22.68 324 ILE A CA 1
ATOM 782 C C . ILE A 1 102 ? 75.449 56.415 19.959 1.00 22.34 324 ILE A C 1
ATOM 783 O O . ILE A 1 102 ? 76.350 55.659 19.597 1.00 24.35 324 ILE A O 1
ATOM 788 N N . LEU A 1 103 ? 74.500 56.053 20.814 1.00 19.16 325 LEU A N 1
ATOM 789 C CA . LEU A 1 103 ? 74.447 54.710 21.373 1.00 20.33 325 LEU A CA 1
ATOM 790 C C . LEU A 1 103 ? 73.320 53.931 20.704 1.00 19.60 325 LEU A C 1
ATOM 791 O O . LEU A 1 103 ? 72.195 54.427 20.589 1.00 19.93 325 LEU A O 1
ATOM 796 N N . LEU A 1 104 ? 73.627 52.720 20.251 1.00 19.21 326 LEU A N 1
ATOM 797 C CA . LEU A 1 104 ? 72.632 51.864 19.612 1.00 19.86 326 LEU A CA 1
ATOM 798 C C . LEU A 1 104 ? 72.090 50.897 20.650 1.00 20.66 326 LEU A C 1
ATOM 799 O O . LEU A 1 104 ? 72.721 50.668 21.680 1.00 20.62 326 LEU A O 1
ATOM 804 N N . VAL A 1 105 ? 70.923 50.326 20.377 1.00 19.71 327 VAL A N 1
ATOM 805 C CA . VAL A 1 105 ? 70.304 49.402 21.319 1.00 20.60 327 VAL A CA 1
ATOM 806 C C . VAL A 1 105 ? 71.160 48.165 21.598 1.00 22.10 327 VAL A C 1
ATOM 807 O O . VAL A 1 105 ? 71.011 47.528 22.639 1.00 22.81 327 VAL A O 1
ATOM 811 N N . THR A 1 106 ? 72.063 47.841 20.678 1.00 22.99 328 THR A N 1
ATOM 812 C CA . THR A 1 106 ? 72.946 46.685 20.839 1.00 24.54 328 THR A CA 1
ATOM 813 C C . THR A 1 106 ? 74.112 47.012 21.762 1.00 26.38 328 THR A C 1
ATOM 814 O O . THR A 1 106 ? 74.842 46.117 22.196 1.00 27.51 328 THR A O 1
ATOM 818 N N . GLY A 1 107 ? 74.292 48.296 22.050 1.00 27.62 329 GLY A N 1
ATOM 819 C CA . GLY A 1 107 ? 75.385 48.714 22.909 1.00 28.65 329 GLY A CA 1
ATOM 820 C C . GLY A 1 107 ? 76.517 49.327 22.106 1.00 28.26 329 GLY A C 1
ATOM 821 O O . GLY A 1 107 ? 77.453 49.894 22.668 1.00 30.33 329 GLY A O 1
ATOM 822 N N . GLN A 1 108 ? 76.433 49.209 20.784 1.00 27.58 330 GLN A N 1
ATOM 823 C CA . GLN A 1 108 ? 77.452 49.757 19.898 1.00 28.09 330 GLN A CA 1
ATOM 824 C C . GLN A 1 108 ? 77.438 51.280 19.953 1.00 28.67 330 GLN A C 1
ATOM 825 O O . GLN A 1 108 ? 76.375 51.902 19.942 1.00 27.95 330 GLN A O 1
ATOM 831 N N . GLU A 1 109 ? 78.621 51.878 20.015 1.00 28.14 331 GLU A N 1
ATOM 832 C CA . GLU A 1 109 ? 78.739 53.327 20.053 1.00 28.77 331 GLU A CA 1
ATOM 833 C C . GLU A 1 109 ? 79.268 53.790 18.702 1.00 29.78 331 GLU A C 1
ATOM 834 O O . GLU A 1 109 ? 80.256 53.256 18.196 1.00 29.78 331 GLU A O 1
ATOM 840 N N . VAL A 1 110 ? 78.598 54.773 18.110 1.00 26.45 332 VAL A N 1
ATOM 841 C CA . VAL A 1 110 ? 79.011 55.293 16.815 1.00 25.76 332 VAL A CA 1
ATOM 842 C C . VAL A 1 110 ? 79.345 56.773 16.916 1.00 25.07 332 VAL A C 1
ATOM 843 O O . VAL A 1 110 ? 78.511 57.576 17.320 1.00 24.28 332 VAL A O 1
ATOM 847 N N . GLU A 1 111 ? 80.575 57.128 16.560 1.00 24.38 333 GLU A N 1
ATOM 848 C CA . GLU A 1 111 ? 81.003 58.520 16.597 1.00 24.33 333 GLU A CA 1
ATOM 849 C C . GLU A 1 111 ? 80.212 59.312 15.567 1.00 22.73 333 GLU A C 1
ATOM 850 O O . GLU A 1 111 ? 79.921 58.804 14.487 1.00 22.89 333 GLU A O 1
ATOM 856 N N . LEU A 1 112 ? 79.853 60.549 15.893 1.00 23.33 334 LEU A N 1
ATOM 857 C CA . LEU A 1 112 ? 79.112 61.363 14.940 1.00 23.39 334 LEU A CA 1
ATOM 858 C C . LEU A 1 112 ? 80.000 61.690 13.745 1.00 23.32 334 LEU A C 1
ATOM 859 O O . LEU A 1 112 ? 79.508 61.935 12.646 1.00 21.11 334 LEU A O 1
ATOM 864 N N . SER A 1 113 ? 81.313 61.680 13.960 1.00 24.71 335 SER A N 1
ATOM 865 C CA . SER A 1 113 ? 82.252 61.951 12.878 1.00 24.35 335 SER A CA 1
ATOM 866 C C . SER A 1 113 ? 82.125 60.828 11.852 1.00 23.13 335 SER A C 1
ATOM 867 O O . SER A 1 113 ? 82.270 61.048 10.648 1.00 23.86 335 SER A O 1
ATOM 870 N N . THR A 1 114 ? 81.836 59.626 12.340 1.00 22.94 336 THR A N 1
ATOM 871 C CA . THR A 1 114 ? 81.670 58.457 11.486 1.00 22.34 336 THR A CA 1
ATOM 872 C C . THR A 1 114 ? 80.392 58.596 10.668 1.00 21.37 336 THR A C 1
ATOM 873 O O . THR A 1 114 ? 80.341 58.200 9.507 1.00 22.37 336 THR A O 1
ATOM 877 N N . VAL A 1 115 ? 79.355 59.160 11.277 1.00 20.04 337 VAL A N 1
ATOM 878 C CA . VAL A 1 115 ? 78.101 59.347 10.559 1.00 17.84 337 VAL A CA 1
ATOM 879 C C . VAL A 1 115 ? 78.307 60.355 9.428 1.00 19.20 337 VAL A C 1
ATOM 880 O O . VAL A 1 115 ? 77.797 60.173 8.322 1.00 20.05 337 VAL A O 1
ATOM 884 N N . ALA A 1 116 ? 79.065 61.412 9.699 1.00 19.34 338 ALA A N 1
ATOM 885 C CA . ALA A 1 116 ? 79.324 62.427 8.686 1.00 19.79 338 ALA A CA 1
ATOM 886 C C . ALA A 1 116 ? 80.040 61.809 7.484 1.00 19.23 338 ALA A C 1
ATOM 887 O O . ALA A 1 116 ? 79.817 62.208 6.342 1.00 21.02 338 ALA A O 1
ATOM 889 N N . VAL A 1 117 ? 80.891 60.825 7.746 1.00 20.31 339 VAL A N 1
ATOM 890 C CA . VAL A 1 117 ? 81.635 60.170 6.676 1.00 20.44 339 VAL A CA 1
ATOM 891 C C . VAL A 1 117 ? 80.807 59.165 5.876 1.00 20.51 339 VAL A C 1
ATOM 892 O O . VAL A 1 117 ? 80.829 59.177 4.643 1.00 20.00 339 VAL A O 1
ATOM 896 N N . GLN A 1 118 ? 80.058 58.318 6.577 1.00 20.55 340 GLN A N 1
ATOM 897 C CA . GLN A 1 118 ? 79.272 57.267 5.934 1.00 19.85 340 GLN A CA 1
ATOM 898 C C . GLN A 1 118 ? 77.859 57.593 5.459 1.00 18.37 340 GLN A C 1
ATOM 899 O O . GLN A 1 118 ? 77.405 57.048 4.455 1.00 20.00 340 GLN A O 1
ATOM 905 N N . ALA A 1 119 ? 77.162 58.464 6.174 1.00 19.44 341 ALA A N 1
ATOM 906 C CA . ALA A 1 119 ? 75.786 58.778 5.810 1.00 19.01 341 ALA A CA 1
ATOM 907 C C . ALA A 1 119 ? 75.599 59.766 4.674 1.00 19.45 341 ALA A C 1
ATOM 908 O O . ALA A 1 119 ? 76.417 60.661 4.462 1.00 22.68 341 ALA A O 1
ATOM 910 N N . GLY A 1 120 ? 74.508 59.576 3.936 1.00 21.55 342 GLY A N 1
ATOM 911 C CA . GLY A 1 120 ? 74.174 60.488 2.862 1.00 22.72 342 GLY A CA 1
ATOM 912 C C . GLY A 1 120 ? 73.569 61.712 3.528 1.00 23.50 342 GLY A C 1
ATOM 913 O O . GLY A 1 120 ? 73.370 61.718 4.745 1.00 22.03 342 GLY A O 1
ATOM 914 N N . SER A 1 121 ? 73.262 62.742 2.749 1.00 23.98 343 SER A N 1
ATOM 915 C CA . SER A 1 121 ? 72.698 63.971 3.299 1.00 26.24 343 SER A CA 1
ATOM 916 C C . SER A 1 121 ? 71.421 63.784 4.115 1.00 24.07 343 SER A C 1
ATOM 917 O O . SER A 1 121 ? 71.290 64.351 5.202 1.00 24.23 343 SER A O 1
ATOM 920 N N . LEU A 1 122 ? 70.487 62.991 3.599 1.00 23.74 344 LEU A N 1
ATOM 921 C CA . LEU A 1 122 ? 69.219 62.766 4.290 1.00 23.61 344 LEU A CA 1
ATOM 922 C C . LEU A 1 122 ? 69.416 62.141 5.668 1.00 21.86 344 LEU A C 1
ATOM 923 O O . LEU A 1 122 ? 68.958 62.685 6.676 1.00 21.53 344 LEU A O 1
ATOM 928 N N . LEU A 1 123 ? 70.089 60.996 5.723 1.00 18.79 345 LEU A N 1
ATOM 929 C CA . LEU A 1 123 ? 70.301 60.343 7.004 1.00 17.84 345 LEU A CA 1
ATOM 930 C C . LEU A 1 123 ? 71.130 61.194 7.952 1.00 17.63 345 LEU A C 1
ATOM 931 O O . LEU A 1 123 ? 70.851 61.251 9.145 1.00 17.69 345 LEU A O 1
ATOM 936 N N . HIS A 1 124 ? 72.159 61.848 7.431 1.00 17.20 346 HIS A N 1
ATOM 937 C CA . HIS A 1 124 ? 72.994 62.678 8.282 1.00 18.00 346 HIS A CA 1
ATOM 938 C C . HIS A 1 124 ? 72.116 63.718 8.960 1.00 19.07 346 HIS A C 1
ATOM 939 O O . HIS A 1 124 ? 72.224 63.941 10.165 1.00 18.93 346 HIS A O 1
ATOM 946 N N . SER A 1 125 ? 71.245 64.344 8.172 1.00 19.57 347 SER A N 1
ATOM 947 C CA . SER A 1 125 ? 70.328 65.361 8.675 1.00 21.80 347 SER A CA 1
ATOM 948 C C . SER A 1 125 ? 69.445 64.796 9.785 1.00 20.04 347 SER A C 1
ATOM 949 O O . SER A 1 125 ? 69.239 65.441 10.816 1.00 19.58 347 SER A O 1
ATOM 952 N N . LEU A 1 126 ? 68.919 63.594 9.570 1.00 19.13 348 LEU A N 1
ATOM 953 C CA . LEU A 1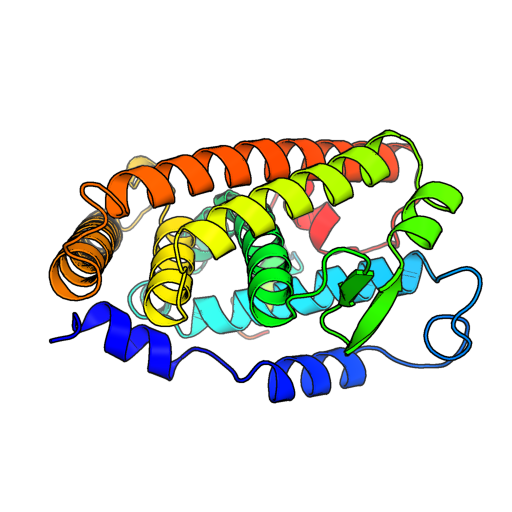 126 ? 68.057 62.950 10.559 1.00 18.11 348 LEU A CA 1
ATOM 954 C C . LEU A 1 126 ? 68.791 62.725 11.873 1.00 18.29 348 LEU A C 1
ATOM 955 O O . LEU A 1 126 ? 68.269 63.026 12.947 1.00 17.41 348 LEU A O 1
ATOM 960 N N . VAL A 1 127 ? 70.006 62.195 11.789 1.00 16.37 349 VAL A N 1
ATOM 961 C CA . VAL A 1 127 ? 70.793 61.929 12.984 1.00 15.66 349 VAL A CA 1
ATOM 962 C C . VAL A 1 127 ? 71.063 63.204 13.767 1.00 16.33 349 VAL A C 1
ATOM 963 O O . VAL A 1 127 ? 70.909 63.227 14.988 1.00 16.43 349 VAL A O 1
ATOM 967 N N . LEU A 1 128 ? 71.446 64.264 13.060 1.00 16.54 350 LEU A N 1
ATOM 968 C CA . LEU A 1 128 ? 71.741 65.542 13.696 1.00 18.14 350 LEU A CA 1
ATOM 969 C C . LEU A 1 128 ? 70.506 66.174 14.320 1.00 17.20 350 LEU A C 1
ATOM 970 O O . LEU A 1 128 ? 70.582 66.749 15.405 1.00 17.46 350 LEU A O 1
ATOM 975 N N . ARG A 1 129 ? 69.368 66.061 13.640 1.00 17.14 351 ARG A N 1
ATOM 976 C CA . ARG A 1 129 ? 68.129 66.623 14.162 1.00 16.67 351 ARG A CA 1
ATOM 977 C C . ARG A 1 129 ? 67.718 65.892 15.433 1.00 16.88 351 ARG A C 1
ATOM 978 O O . ARG A 1 129 ? 67.265 66.513 16.394 1.00 17.88 351 ARG A O 1
ATOM 986 N N . ALA A 1 130 ? 67.886 64.574 15.451 1.00 16.07 352 ALA A N 1
ATOM 987 C CA . ALA A 1 130 ? 67.545 63.806 16.637 1.00 15.52 352 ALA A CA 1
ATOM 988 C C . ALA A 1 130 ? 68.420 64.264 17.804 1.00 16.85 352 ALA A C 1
ATOM 989 O O . ALA A 1 130 ? 67.952 64.361 18.934 1.00 17.61 352 ALA A O 1
ATOM 991 N N . GLN A 1 131 ? 69.690 64.558 17.529 1.00 16.35 353 GLN A N 1
ATOM 992 C CA . GLN A 1 131 ? 70.584 65.018 18.586 1.00 15.67 353 GLN A CA 1
ATOM 993 C C . GLN A 1 131 ? 70.141 66.367 19.134 1.00 16.82 353 GLN A C 1
ATOM 994 O O . GLN A 1 131 ? 70.311 66.636 20.321 1.00 17.20 353 GLN A O 1
ATOM 1000 N N . GLU A 1 132 ? 69.570 67.213 18.279 1.00 16.56 354 GLU A N 1
ATOM 1001 C CA . GLU A 1 132 ? 69.092 68.512 18.738 1.00 17.66 354 GLU A CA 1
ATOM 1002 C C . GLU A 1 132 ? 67.939 68.286 19.715 1.00 18.60 354 GLU A C 1
ATOM 1003 O O . GLU A 1 132 ? 67.834 68.972 20.732 1.00 19.16 354 GLU A O 1
ATOM 1009 N N . LEU A 1 133 ? 67.082 67.314 19.413 1.00 18.02 355 LEU A N 1
ATOM 1010 C CA . LEU A 1 133 ? 65.963 66.995 20.295 1.00 17.99 355 LEU A CA 1
ATOM 1011 C C . LEU A 1 133 ? 66.477 66.411 21.605 1.00 16.81 355 LEU A C 1
ATOM 1012 O O . LEU A 1 133 ? 65.912 66.653 22.672 1.00 17.94 355 LEU A O 1
ATOM 1017 N N . VAL A 1 134 ? 67.553 65.636 21.527 1.00 16.68 356 VAL A N 1
ATOM 1018 C CA . VAL A 1 134 ? 68.135 65.050 22.723 1.00 17.50 356 VAL A CA 1
ATOM 1019 C C . VAL A 1 134 ? 68.585 66.179 23.645 1.00 18.51 356 VAL A C 1
ATOM 1020 O O . VAL A 1 134 ? 68.365 66.128 24.856 1.00 17.75 356 VAL A O 1
ATOM 1024 N N . LEU A 1 135 ? 69.198 67.205 23.062 1.00 19.04 357 LEU A N 1
ATOM 1025 C CA . LEU A 1 135 ? 69.673 68.344 23.840 1.00 20.92 357 LEU A CA 1
ATOM 1026 C C . LEU A 1 135 ? 68.501 69.066 24.507 1.00 19.24 357 LEU A C 1
ATOM 1027 O O . LEU A 1 135 ? 68.583 69.451 25.676 1.00 20.03 357 LEU A O 1
ATOM 1032 N N . GLN A 1 136 ? 67.405 69.249 23.772 1.00 16.68 358 GLN A N 1
ATOM 1033 C CA . GLN A 1 136 ? 66.235 69.924 24.329 1.00 16.47 358 GLN A CA 1
ATOM 1034 C C . GLN A 1 136 ? 65.672 69.150 25.510 1.00 16.64 358 GLN A C 1
ATOM 1035 O O . GLN A 1 136 ? 65.339 69.733 26.540 1.00 17.22 358 GLN A O 1
ATOM 1041 N N . LEU A 1 137 ? 65.557 67.835 25.355 1.00 16.68 359 LEU A N 1
ATOM 1042 C CA . LEU A 1 137 ? 65.012 66.994 26.412 1.00 16.00 359 LEU A CA 1
ATOM 1043 C C . LEU A 1 137 ? 65.932 66.907 27.623 1.00 16.99 359 LEU A C 1
ATOM 1044 O O . LEU A 1 137 ? 65.464 66.783 28.758 1.00 18.75 359 LEU A O 1
ATOM 1049 N N . HIS A 1 138 ? 67.237 66.975 27.385 1.00 18.50 360 HIS A N 1
ATOM 1050 C CA . HIS A 1 138 ? 68.207 66.952 28.475 1.00 20.82 360 HIS A CA 1
ATOM 1051 C C . HIS A 1 138 ? 68.032 68.236 29.289 1.00 20.01 360 HIS A C 1
ATOM 1052 O O . HIS A 1 138 ? 68.036 68.206 30.519 1.00 20.57 360 HIS A O 1
ATOM 1059 N N . ALA A 1 139 ? 67.873 69.359 28.593 1.00 20.30 361 ALA A N 1
ATOM 1060 C CA . ALA A 1 139 ? 67.692 70.655 29.245 1.00 20.96 361 ALA A CA 1
ATOM 1061 C C . ALA A 1 139 ? 66.388 70.694 30.039 1.00 21.85 361 ALA A C 1
ATOM 1062 O O . ALA A 1 139 ? 66.289 71.387 31.054 1.00 22.82 361 ALA A O 1
ATOM 1064 N N . LEU A 1 140 ? 65.388 69.951 29.569 1.00 20.53 362 LEU A N 1
ATOM 1065 C CA . LEU A 1 140 ? 64.089 69.883 30.235 1.00 21.41 362 LEU A CA 1
ATOM 1066 C C . LEU A 1 140 ? 64.098 68.896 31.401 1.00 19.58 362 LEU A C 1
ATOM 1067 O O . LEU A 1 140 ? 63.114 68.781 32.135 1.00 23.06 362 LEU A O 1
ATOM 1072 N N . GLN A 1 141 ? 65.214 68.195 31.566 1.00 20.23 363 GLN A N 1
ATOM 1073 C CA . GLN A 1 141 ? 65.369 67.207 32.631 1.00 21.68 363 GLN A CA 1
ATOM 1074 C C . GLN A 1 141 ? 64.379 66.059 32.485 1.00 20.58 363 GLN A C 1
ATOM 1075 O O . GLN A 1 141 ? 63.788 65.610 33.466 1.00 21.61 363 GLN A O 1
ATOM 1081 N N . LEU A 1 142 ? 64.202 65.589 31.255 1.00 20.00 364 LEU A N 1
ATOM 1082 C CA . LEU A 1 142 ? 63.296 64.478 30.985 1.00 20.16 364 LEU A CA 1
ATOM 1083 C C . LEU A 1 142 ? 63.704 63.274 31.828 1.00 19.58 364 LEU A C 1
ATOM 1084 O O . LEU A 1 142 ? 64.865 62.865 31.806 1.00 21.23 364 LEU A O 1
ATOM 1089 N N . ASP A 1 143 ? 62.761 62.711 32.576 1.00 18.94 365 ASP A N 1
ATOM 1090 C CA . ASP A 1 143 ? 63.075 61.541 33.387 1.00 18.13 365 ASP A CA 1
ATOM 1091 C C . ASP A 1 143 ? 62.296 60.312 32.918 1.00 17.82 365 ASP A C 1
ATOM 1092 O O . ASP A 1 143 ? 61.480 60.399 31.993 1.00 17.85 365 ASP A O 1
ATOM 1097 N N . ARG A 1 144 ? 62.565 59.167 33.537 1.00 18.13 366 ARG A N 1
ATOM 1098 C CA . ARG A 1 144 ? 61.928 57.909 33.143 1.00 17.25 366 ARG A CA 1
ATOM 1099 C C . ARG A 1 144 ? 60.408 57.918 33.249 1.00 16.21 366 ARG A C 1
ATOM 1100 O O . ARG A 1 144 ? 59.722 57.324 32.414 1.00 16.72 366 ARG A O 1
ATOM 1108 N N . GLN A 1 145 ? 59.883 58.579 34.277 1.00 15.44 367 GLN A N 1
ATOM 1109 C CA . GLN A 1 145 ? 58.439 58.662 34.480 1.00 16.22 367 GLN A CA 1
ATOM 1110 C C . GLN A 1 145 ? 57.782 59.376 33.311 1.00 15.83 367 GLN A C 1
ATOM 1111 O O . GLN A 1 145 ? 56.752 58.938 32.798 1.00 16.71 367 GLN A O 1
ATOM 1117 N N . GLU A 1 146 ? 58.387 60.483 32.894 1.00 15.77 368 GLU A N 1
ATOM 1118 C CA . GLU A 1 146 ? 57.869 61.252 31.776 1.00 16.11 368 GLU A CA 1
ATOM 1119 C C . GLU A 1 146 ? 58.017 60.467 30.478 1.00 15.29 368 GLU A C 1
ATOM 1120 O O . GLU A 1 146 ? 57.120 60.473 29.644 1.00 15.53 368 GLU A O 1
ATOM 1126 N N . PHE A 1 147 ? 59.144 59.779 30.320 1.00 15.77 369 PHE A N 1
ATOM 1127 C CA . PHE A 1 147 ? 59.382 58.984 29.122 1.00 15.61 369 PHE A CA 1
ATOM 1128 C C . PHE A 1 147 ? 58.311 57.910 28.920 1.00 15.34 369 PHE A C 1
ATOM 1129 O O . PHE A 1 147 ? 57.742 57.784 27.830 1.00 14.39 369 PHE A O 1
ATOM 1137 N N . VAL A 1 148 ? 58.025 57.127 29.955 1.00 15.72 370 VAL A N 1
ATOM 1138 C CA . VAL A 1 148 ? 57.019 56.089 29.778 1.00 14.35 370 VAL A CA 1
ATOM 1139 C C . VAL A 1 148 ? 55.642 56.684 29.519 1.00 14.80 370 VAL A C 1
ATOM 1140 O O . VAL A 1 148 ? 54.848 56.110 28.778 1.00 15.07 370 VAL A O 1
ATOM 1144 N N . CYS A 1 149 ? 55.356 57.844 30.105 1.00 14.90 371 CYS A N 1
ATOM 1145 C CA . CYS A 1 149 ? 54.062 58.467 29.873 1.00 15.80 371 CYS A CA 1
ATOM 1146 C C . CYS A 1 149 ? 53.990 58.964 28.422 1.00 14.67 371 CYS A C 1
ATOM 1147 O O . CYS A 1 149 ? 52.941 58.878 27.779 1.00 15.12 371 CYS A O 1
ATOM 1150 N N . LEU A 1 150 ? 55.102 59.483 27.910 1.00 14.71 372 LEU A N 1
ATOM 1151 C CA . LEU A 1 150 ? 55.143 59.958 26.528 1.00 14.84 372 LEU A CA 1
ATOM 1152 C C . LEU A 1 150 ? 54.956 58.794 25.559 1.00 14.85 372 LEU A C 1
ATOM 1153 O O . LEU A 1 150 ? 54.276 58.936 24.543 1.00 14.55 372 LEU A O 1
ATOM 1158 N N . LYS A 1 151 ? 55.552 57.644 25.874 1.00 14.56 373 LYS A N 1
ATOM 1159 C CA . LYS A 1 151 ? 55.405 56.461 25.023 1.00 13.49 373 LYS A CA 1
ATOM 1160 C C . LYS A 1 151 ? 53.933 56.081 24.938 1.00 13.99 373 LYS A C 1
ATOM 1161 O O . LYS A 1 151 ? 53.418 55.775 23.864 1.00 14.27 373 LYS A O 1
ATOM 1167 N N . PHE A 1 152 ? 53.266 56.078 26.088 1.00 13.94 374 PHE A N 1
ATOM 1168 C CA . PHE A 1 152 ? 51.849 55.738 26.156 1.00 14.82 374 PHE A CA 1
ATOM 1169 C C . PHE A 1 152 ? 51.019 56.769 25.387 1.00 15.66 374 PHE A C 1
ATOM 1170 O O . PHE A 1 152 ? 50.070 56.418 24.685 1.00 15.66 374 PHE A O 1
ATOM 1178 N N . LEU A 1 153 ? 51.368 58.044 25.529 1.00 15.45 375 LEU A N 1
ATOM 1179 C CA . LEU A 1 153 ? 50.658 59.104 24.820 1.00 16.14 375 LEU A CA 1
ATOM 1180 C C . LEU A 1 153 ? 50.796 58.922 23.312 1.00 17.42 375 LEU A C 1
ATOM 1181 O O . LEU A 1 153 ? 49.833 59.104 22.566 1.00 19.70 375 LEU A O 1
ATOM 1186 N N . ILE A 1 154 ? 51.991 58.553 22.865 1.00 14.59 376 ILE A N 1
ATOM 1187 C CA . ILE A 1 154 ? 52.226 58.344 21.442 1.00 14.93 376 ILE A CA 1
ATOM 1188 C C . ILE A 1 154 ? 51.435 57.129 20.961 1.00 15.29 376 ILE A C 1
ATOM 1189 O O . ILE A 1 154 ? 50.791 57.174 19.915 1.00 16.09 376 ILE A O 1
ATOM 1194 N N . LEU A 1 155 ? 51.477 56.047 21.731 1.00 14.66 377 LEU A N 1
ATOM 1195 C CA . LEU A 1 155 ? 50.755 54.831 21.361 1.00 14.61 377 LEU A CA 1
ATOM 1196 C C . LEU A 1 155 ? 49.272 55.112 21.128 1.00 16.66 377 LEU A C 1
ATOM 1197 O O . LEU A 1 155 ? 48.668 54.578 20.191 1.00 16.66 377 LEU A O 1
ATOM 1202 N N . PHE A 1 156 ? 48.687 55.954 21.978 1.00 15.72 378 PHE A N 1
ATOM 1203 C CA . PHE A 1 156 ? 47.276 56.294 21.853 1.00 17.57 378 PHE A CA 1
ATOM 1204 C C . PHE A 1 156 ? 47.055 57.695 21.286 1.00 19.36 378 PHE A C 1
ATOM 1205 O O . PHE A 1 156 ? 46.089 58.366 21.637 1.00 24.76 378 PHE A O 1
ATOM 1213 N N . SER A 1 157 ? 47.938 58.121 20.391 1.00 18.61 379 SER A N 1
ATOM 1214 C CA . SER A 1 157 ? 47.840 59.451 19.789 1.00 21.07 379 SER A CA 1
ATOM 1215 C C . SER A 1 157 ? 46.793 59.557 18.684 1.00 22.46 379 SER A C 1
ATOM 1216 O O . SER A 1 157 ? 46.437 60.657 18.266 1.00 26.49 379 SER A O 1
ATOM 1219 N N . LEU A 1 158 ? 46.293 58.417 18.224 1.00 21.83 380 LEU A N 1
ATOM 1220 C CA . LEU A 1 158 ? 45.295 58.384 17.158 1.00 21.78 380 LEU A CA 1
ATOM 1221 C C . LEU A 1 158 ? 43.911 58.825 17.629 1.00 23.19 380 LEU A C 1
ATOM 1222 O O . LEU A 1 158 ? 43.483 58.478 18.727 1.00 24.92 380 LEU A O 1
ATOM 1227 N N . ASP A 1 159 ? 43.210 59.590 16.795 1.00 24.91 381 ASP A N 1
ATOM 1228 C CA . ASP A 1 159 ? 41.867 60.038 17.149 1.00 26.64 381 ASP A CA 1
ATOM 1229 C C . ASP A 1 159 ? 41.008 58.786 17.254 1.00 26.42 381 ASP A C 1
ATOM 1230 O O . ASP A 1 159 ? 41.071 57.914 16.389 1.00 25.52 381 ASP A O 1
ATOM 1235 N N . VAL A 1 160 ? 40.209 58.698 18.311 1.00 26.09 382 VAL A N 1
ATOM 1236 C CA . VAL A 1 160 ? 39.368 57.529 18.536 1.00 27.54 382 VAL A CA 1
ATOM 1237 C C . VAL A 1 160 ? 38.385 57.222 17.412 1.00 26.49 382 VAL A C 1
ATOM 1238 O O . VAL A 1 160 ? 37.887 56.102 17.313 1.00 27.51 382 VAL A O 1
ATOM 1242 N N . LYS A 1 161 ? 38.110 58.205 16.561 1.00 27.96 383 LYS A N 1
ATOM 1243 C CA . LYS A 1 161 ? 37.172 57.987 15.467 1.00 28.65 383 LYS A CA 1
ATOM 1244 C C . LYS A 1 161 ? 37.669 56.924 14.489 1.00 26.89 383 LYS A C 1
ATOM 1245 O O . LYS A 1 161 ? 36.894 56.384 13.704 1.00 25.72 383 LYS A O 1
ATOM 1251 N N . PHE A 1 162 ? 38.960 56.613 14.550 1.00 23.48 384 PHE A N 1
ATOM 1252 C CA . PHE A 1 162 ? 39.542 55.614 13.660 1.00 21.13 384 PHE A CA 1
ATOM 1253 C C . PHE A 1 162 ? 39.544 54.213 14.263 1.00 21.45 384 PHE A C 1
ATOM 1254 O O . PHE A 1 162 ? 40.060 53.271 13.659 1.00 22.04 384 PHE A O 1
ATOM 1262 N N . LEU A 1 163 ? 38.952 54.075 15.444 1.00 22.40 385 LEU A N 1
ATOM 1263 C CA . LEU A 1 163 ? 38.924 52.795 16.140 1.00 22.62 385 LEU A CA 1
ATOM 1264 C C . LEU A 1 163 ? 37.518 52.301 16.441 1.00 24.06 385 LEU A C 1
ATOM 1265 O O . LEU A 1 163 ? 36.554 53.059 16.373 1.00 25.76 385 LEU A O 1
ATOM 1270 N N . ASN A 1 164 ? 37.412 51.022 16.784 1.00 23.91 386 ASN A N 1
ATOM 1271 C CA . ASN A 1 164 ? 36.121 50.443 17.133 1.00 25.12 386 ASN A CA 1
ATOM 1272 C C . ASN A 1 164 ? 35.786 50.832 18.568 1.00 27.90 386 ASN A C 1
ATOM 1273 O O . 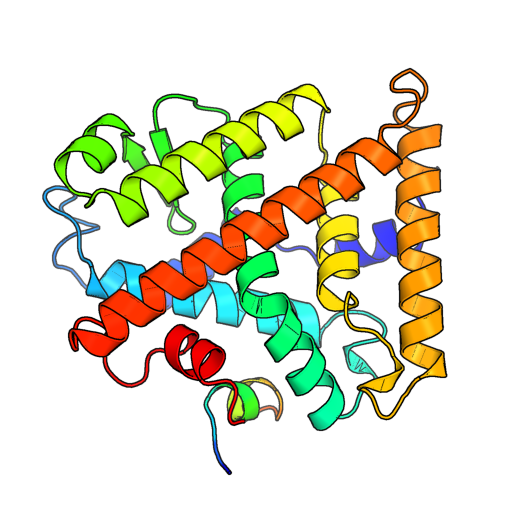ASN A 1 164 ? 34.693 51.323 18.847 1.00 27.86 386 ASN A O 1
ATOM 1278 N N . ASN A 1 165 ? 36.736 50.626 19.476 1.00 27.93 387 ASN A N 1
ATOM 1279 C CA . ASN A 1 165 ? 36.518 50.946 20.885 1.00 28.27 387 ASN A CA 1
ATOM 1280 C C . ASN A 1 165 ? 36.884 52.393 21.204 1.00 31.14 387 ASN A C 1
ATOM 1281 O O . ASN A 1 165 ? 38.033 52.693 21.527 1.00 31.87 387 ASN A O 1
ATOM 1286 N N . HIS A 1 166 ? 35.896 53.280 21.134 1.00 32.35 388 HIS A N 1
ATOM 1287 C CA . HIS A 1 166 ? 36.111 54.699 21.400 1.00 34.95 388 HIS A CA 1
ATOM 1288 C C . HIS A 1 166 ? 36.287 55.038 22.876 1.00 35.15 388 HIS A C 1
ATOM 1289 O O . HIS A 1 166 ? 37.289 55.631 23.271 1.00 34.82 388 HIS A O 1
ATOM 1296 N N . SER A 1 167 ? 35.301 54.661 23.682 1.00 35.43 389 SER A N 1
ATOM 1297 C CA . SER A 1 167 ? 35.310 54.943 25.112 1.00 36.68 389 SER A CA 1
ATOM 1298 C C . SER A 1 167 ? 36.577 54.535 25.857 1.00 34.52 389 SER A C 1
ATOM 1299 O O . SER A 1 167 ? 37.094 55.297 26.676 1.00 34.18 389 SER A O 1
ATOM 1302 N N . LEU A 1 168 ? 37.077 53.337 25.577 1.00 32.64 390 LEU A N 1
ATOM 1303 C CA . LEU A 1 168 ? 38.269 52.843 26.251 1.00 32.82 390 LEU A CA 1
ATOM 1304 C C . LEU A 1 168 ? 39.509 53.673 25.930 1.00 31.19 390 LEU A C 1
ATOM 1305 O O . LEU A 1 168 ? 40.243 54.079 26.832 1.00 31.04 390 LEU A O 1
ATOM 1310 N N . VAL A 1 169 ? 39.737 53.927 24.647 1.00 29.28 391 VAL A N 1
ATOM 1311 C CA . VAL A 1 169 ? 40.896 54.700 24.216 1.00 28.56 391 VAL A CA 1
ATOM 1312 C C . VAL A 1 169 ? 40.790 56.174 24.607 1.00 25.96 391 VAL A C 1
ATOM 1313 O O . VAL A 1 169 ? 41.793 56.806 24.951 1.00 23.75 391 VAL A O 1
ATOM 1317 N N . LYS A 1 170 ? 39.577 56.717 24.551 1.00 25.56 392 LYS A N 1
ATOM 1318 C CA . LYS A 1 170 ? 39.339 58.112 24.910 1.00 25.38 392 LYS A CA 1
ATOM 1319 C C . LYS A 1 170 ? 39.754 58.334 26.358 1.00 25.99 392 LYS A C 1
ATOM 1320 O O . LYS A 1 170 ? 40.426 59.314 26.683 1.00 24.48 392 LYS A O 1
ATOM 1326 N N . ASP A 1 171 ? 39.349 57.413 27.225 1.00 50.14 393 ASP A N 1
ATOM 1327 C CA . ASP A 1 171 ? 39.683 57.503 28.637 1.00 50.14 393 ASP A CA 1
ATOM 1328 C C . ASP A 1 171 ? 41.193 57.398 28.828 1.00 50.14 393 ASP A C 1
ATOM 1329 O O . ASP A 1 171 ? 41.769 58.103 29.653 1.00 50.14 393 ASP A O 1
ATOM 1334 N N . ALA A 1 172 ? 41.837 56.529 28.055 1.00 25.18 394 ALA A N 1
ATOM 1335 C CA . ALA A 1 172 ? 43.283 56.359 28.156 1.00 23.55 394 ALA A CA 1
ATOM 1336 C C . ALA A 1 172 ? 44.002 57.650 27.760 1.00 23.25 394 ALA A C 1
ATOM 1337 O O . ALA A 1 172 ? 44.989 58.040 28.386 1.00 22.41 394 ALA A O 1
ATOM 1339 N N . GLN A 1 173 ? 43.508 58.308 26.716 1.00 21.26 395 GLN A N 1
ATOM 1340 C CA . GLN A 1 173 ? 44.102 59.555 26.250 1.00 22.07 395 GLN A CA 1
ATOM 1341 C C . GLN A 1 173 ? 43.991 60.631 27.324 1.00 21.48 395 GLN A C 1
ATOM 1342 O O . GLN A 1 173 ? 44.953 61.339 27.614 1.00 21.11 395 GLN A O 1
ATOM 1348 N N . GLU A 1 174 ? 42.810 60.744 27.922 1.00 22.84 396 GLU A N 1
ATOM 1349 C CA . GLU A 1 174 ? 42.595 61.735 28.966 1.00 22.51 396 GLU A CA 1
ATOM 1350 C C . GLU A 1 174 ? 43.457 61.421 30.186 1.00 21.80 396 GLU A C 1
ATOM 1351 O O . GLU A 1 174 ? 44.061 62.317 30.771 1.00 21.97 396 GLU A O 1
ATOM 1357 N N . LYS A 1 175 ? 43.522 60.145 30.561 1.00 20.82 397 LYS A N 1
ATOM 1358 C CA . LYS A 1 175 ? 44.312 59.734 31.718 1.00 23.03 397 LYS A CA 1
ATOM 1359 C C . LYS A 1 175 ? 45.799 60.022 31.527 1.00 21.22 397 LYS A C 1
ATOM 1360 O O . LYS A 1 175 ? 46.474 60.476 32.451 1.00 21.20 397 LYS A O 1
ATOM 1366 N N . ALA A 1 176 ? 46.307 59.755 30.327 1.00 19.67 398 ALA A N 1
ATOM 1367 C CA . ALA A 1 176 ? 47.719 59.979 30.031 1.00 19.38 398 ALA A CA 1
ATOM 1368 C C . ALA A 1 176 ? 48.076 61.459 30.058 1.00 18.56 398 ALA A C 1
ATOM 1369 O O . ALA A 1 176 ? 49.094 61.848 30.634 1.00 19.07 398 ALA A O 1
ATOM 1371 N N . ASN A 1 177 ? 47.249 62.286 29.428 1.00 19.06 399 ASN A N 1
ATOM 1372 C CA . ASN A 1 177 ? 47.524 63.713 29.428 1.00 18.79 399 ASN A CA 1
ATOM 1373 C C . ASN A 1 177 ? 47.456 64.262 30.848 1.00 19.10 399 ASN A C 1
ATOM 1374 O O . ASN A 1 177 ? 48.293 65.069 31.244 1.00 18.58 399 ASN A O 1
ATOM 1379 N N . ALA A 1 178 ? 46.475 63.803 31.621 1.00 19.18 400 ALA A N 1
ATOM 1380 C CA . ALA A 1 178 ? 46.324 64.255 33.001 1.00 19.62 400 ALA A CA 1
ATOM 1381 C C . ALA A 1 178 ? 47.519 63.833 33.855 1.00 19.82 400 ALA A C 1
ATOM 1382 O O . ALA A 1 178 ? 48.002 64.602 34.688 1.00 21.04 400 ALA A O 1
ATOM 1384 N N . ALA A 1 179 ? 47.996 62.607 33.648 1.00 18.61 401 ALA A N 1
ATOM 1385 C CA . ALA A 1 179 ? 49.133 62.096 34.403 1.00 17.68 401 ALA A CA 1
ATOM 1386 C C . ALA A 1 179 ? 50.412 62.872 34.122 1.00 16.83 401 ALA A C 1
ATOM 1387 O O . ALA A 1 179 ? 51.151 63.223 35.045 1.00 18.06 401 ALA A O 1
ATOM 1389 N N . LEU A 1 180 ? 50.689 63.135 32.849 1.00 16.96 402 LEU A N 1
ATOM 1390 C CA . LEU A 1 180 ? 51.901 63.864 32.508 1.00 16.91 402 LEU A CA 1
ATOM 1391 C C . LEU A 1 180 ? 51.846 65.280 33.077 1.00 17.01 402 LEU A C 1
ATOM 1392 O O . LEU A 1 180 ? 52.841 65.781 33.600 1.00 17.58 402 LEU A O 1
ATOM 1397 N N . LEU A 1 181 ? 50.683 65.917 32.975 1.00 17.65 403 LEU A N 1
ATOM 1398 C CA . LEU A 1 181 ? 50.521 67.275 33.489 1.00 19.79 403 LEU A CA 1
ATOM 1399 C C . LEU A 1 181 ? 50.709 67.288 35.000 1.00 19.54 403 LEU A C 1
ATOM 1400 O O . LEU A 1 181 ? 51.451 68.107 35.537 1.00 19.92 403 LEU A O 1
ATOM 1405 N N . ASP A 1 182 ? 50.040 66.369 35.684 1.00 19.50 404 ASP A N 1
ATOM 1406 C CA . ASP A 1 182 ? 50.149 66.293 37.136 1.00 21.10 404 ASP A CA 1
ATOM 1407 C C . ASP A 1 182 ? 51.580 66.001 37.580 1.00 21.50 404 ASP A C 1
ATOM 1408 O O . ASP A 1 182 ? 52.118 66.679 38.454 1.00 22.71 404 ASP A O 1
ATOM 1413 N N . TYR A 1 183 ? 52.203 64.993 36.975 1.00 18.38 405 TYR A N 1
ATOM 1414 C CA . TYR A 1 183 ? 53.564 64.633 37.341 1.00 17.28 405 TYR A CA 1
ATOM 1415 C C . TYR A 1 183 ? 54.548 65.787 37.155 1.00 19.12 405 TYR A C 1
ATOM 1416 O O . TYR A 1 183 ? 55.322 66.104 38.057 1.00 18.79 405 TYR A O 1
ATOM 1425 N N . THR A 1 184 ? 54.523 66.414 35.983 1.00 18.20 406 THR A N 1
ATOM 1426 C CA . THR A 1 184 ? 55.446 67.506 35.721 1.00 18.83 406 THR A CA 1
ATOM 1427 C C . THR A 1 184 ? 55.227 68.706 36.635 1.00 18.86 406 THR A C 1
ATOM 1428 O O . THR A 1 184 ? 56.191 69.336 37.063 1.00 19.74 406 THR A O 1
ATOM 1432 N N . LEU A 1 185 ? 53.969 69.009 36.940 1.00 20.53 407 LEU A N 1
ATOM 1433 C CA . LEU A 1 185 ? 53.659 70.140 37.815 1.00 21.65 407 LEU A CA 1
ATOM 1434 C C . LEU A 1 185 ? 54.127 69.890 39.243 1.00 24.01 407 LEU A C 1
ATOM 1435 O O . LEU A 1 185 ? 54.616 70.800 39.909 1.00 23.90 407 LEU A O 1
ATOM 1440 N N . CYS A 1 186 ? 53.983 68.654 39.708 1.00 24.59 408 CYS A N 1
ATOM 1441 C CA . CYS A 1 186 ? 54.379 68.303 41.068 1.00 26.24 408 CYS A CA 1
ATOM 1442 C C . CYS A 1 186 ? 55.872 68.060 41.259 1.00 26.79 408 CYS A C 1
ATOM 1443 O O . CYS A 1 186 ? 56.437 68.432 42.287 1.00 29.31 408 CYS A O 1
ATOM 1446 N N . HIS A 1 187 ? 56.518 67.445 40.274 1.00 23.57 409 HIS A N 1
ATOM 1447 C CA . HIS A 1 187 ? 57.939 67.135 40.381 1.00 22.71 409 HIS A CA 1
ATOM 1448 C C . HIS A 1 187 ? 58.891 68.186 39.816 1.00 22.02 409 HIS A C 1
ATOM 1449 O O . HIS A 1 187 ? 60.062 68.229 40.191 1.00 22.25 409 HIS A O 1
ATOM 1456 N N . TYR A 1 188 ? 58.394 69.029 38.916 1.00 21.74 410 TYR A N 1
ATOM 1457 C CA . TYR A 1 188 ? 59.213 70.082 38.321 1.00 21.85 410 TYR A CA 1
ATOM 1458 C C . TYR A 1 188 ? 58.422 71.383 38.301 1.00 22.73 410 TYR A C 1
ATOM 1459 O O . TYR A 1 188 ? 58.208 71.980 37.246 1.00 22.77 410 TYR A O 1
ATOM 1468 N N . PRO A 1 189 ? 57.989 71.848 39.483 1.00 23.59 411 PRO A N 1
ATOM 1469 C CA . PRO A 1 189 ? 57.210 73.081 39.604 1.00 24.06 411 PRO A CA 1
ATOM 1470 C C . PRO A 1 189 ? 57.867 74.340 39.055 1.00 25.02 411 PRO A C 1
ATOM 1471 O O . PRO A 1 189 ? 57.173 75.271 38.651 1.00 25.92 411 PRO A O 1
ATOM 1475 N N . HIS A 1 190 ? 59.195 74.367 39.025 1.00 24.65 412 HIS A N 1
ATOM 1476 C CA . HIS A 1 190 ? 59.897 75.544 38.534 1.00 27.74 412 HIS A CA 1
ATOM 1477 C C . HIS A 1 190 ? 60.062 75.602 37.025 1.00 29.58 412 HIS A C 1
ATOM 1478 O O . HIS A 1 190 ? 60.683 76.522 36.493 1.00 31.34 412 HIS A O 1
ATOM 1485 N N . CYS A 1 191 ? 59.507 74.610 36.339 1.00 29.96 413 CYS A N 1
ATOM 1486 C CA . CYS A 1 191 ? 59.530 74.587 34.885 1.00 31.89 413 CYS A CA 1
ATOM 1487 C C . CYS A 1 191 ? 58.072 74.831 34.516 1.00 30.93 413 CYS A C 1
ATOM 1488 O O . CYS A 1 191 ? 57.342 73.908 34.155 1.00 29.00 413 CYS A O 1
ATOM 1491 N N . GLY A 1 192 ? 57.669 76.093 34.658 1.00 30.34 414 GLY A N 1
ATOM 1492 C CA . GLY A 1 192 ? 56.315 76.547 34.384 1.00 30.97 414 GLY A CA 1
ATOM 1493 C C . GLY A 1 192 ? 55.409 75.689 33.528 1.00 29.67 414 GLY A C 1
ATOM 1494 O O . GLY A 1 192 ? 54.370 75.213 33.988 1.00 29.39 414 GLY A O 1
ATOM 1495 N N . ASP A 1 193 ? 55.775 75.508 32.267 1.00 27.41 415 ASP A N 1
ATOM 1496 C CA . ASP A 1 193 ? 54.947 74.695 31.400 1.00 25.81 415 ASP A CA 1
ATOM 1497 C C . ASP A 1 193 ? 55.757 73.575 30.785 1.00 21.53 415 ASP A C 1
ATOM 1498 O O . ASP A 1 193 ? 55.853 73.462 29.559 1.00 19.21 415 ASP A O 1
ATOM 1503 N N . LYS A 1 194 ? 56.349 72.753 31.646 1.00 19.21 416 LYS A N 1
ATOM 1504 C CA . LYS A 1 194 ? 57.134 71.619 31.177 1.00 16.64 416 LYS A CA 1
ATOM 1505 C C . LYS A 1 194 ? 56.227 70.723 30.343 1.00 16.30 416 LYS A C 1
ATOM 1506 O O . LYS A 1 194 ? 56.648 70.188 29.318 1.00 15.92 416 LYS A O 1
ATOM 1512 N N . PHE A 1 195 ? 54.980 70.571 30.785 1.00 16.36 417 PHE A N 1
ATOM 1513 C CA . PHE A 1 195 ? 53.998 69.753 30.078 1.00 16.55 417 PHE A CA 1
ATOM 1514 C C . PHE A 1 195 ? 53.872 70.202 28.619 1.00 16.86 417 PHE A C 1
ATOM 1515 O O . PHE A 1 195 ? 54.010 69.393 27.703 1.00 15.36 417 PHE A O 1
ATOM 1523 N N . GLN A 1 196 ? 53.612 71.489 28.401 1.00 16.74 418 GLN A N 1
ATOM 1524 C CA . GLN A 1 196 ? 53.489 72.015 27.044 1.00 17.28 418 GLN A CA 1
ATOM 1525 C C . GLN A 1 196 ? 54.780 71.828 26.249 1.00 16.49 418 GLN A C 1
ATOM 1526 O O . GLN A 1 196 ? 54.745 71.495 25.065 1.00 15.82 418 GLN A O 1
ATOM 1532 N N . GLN A 1 197 ? 55.921 72.052 26.891 1.00 15.31 419 GLN A N 1
ATOM 1533 C CA . GLN A 1 197 ? 57.194 71.896 26.203 1.00 14.41 419 GLN A CA 1
ATOM 1534 C C . GLN A 1 197 ? 57.396 70.453 25.755 1.00 15.55 419 GLN A C 1
ATOM 1535 O O . GLN A 1 197 ? 57.918 70.207 24.666 1.00 15.44 419 GLN A O 1
ATOM 1541 N N . LEU A 1 198 ? 56.979 69.501 26.584 1.00 15.19 420 LEU A N 1
ATOM 1542 C CA . LEU A 1 198 ? 57.113 68.096 26.208 1.00 14.51 420 LEU A CA 1
ATOM 1543 C C . LEU A 1 198 ? 56.189 67.784 25.036 1.00 14.83 420 LEU A C 1
ATOM 1544 O O . LEU A 1 198 ? 56.560 67.022 24.141 1.00 14.87 420 LEU A O 1
ATOM 1549 N N . LEU A 1 199 ? 54.990 68.363 25.027 1.00 15.39 421 LEU A N 1
ATOM 1550 C CA . LEU A 1 199 ? 54.070 68.126 23.921 1.00 15.96 421 LEU A CA 1
ATOM 1551 C C . LEU A 1 199 ? 54.645 68.716 22.636 1.00 16.23 421 LEU A C 1
ATOM 1552 O O . LEU A 1 199 ? 54.462 68.156 21.552 1.00 16.29 421 LEU A O 1
ATOM 1557 N N . LEU A 1 200 ? 55.340 69.846 22.750 1.00 14.82 422 LEU A N 1
ATOM 1558 C CA . LEU A 1 200 ? 55.958 70.454 21.574 1.00 15.10 422 LEU A CA 1
ATOM 1559 C C . LEU A 1 200 ? 57.095 69.556 21.090 1.00 15.32 422 LEU A C 1
ATOM 1560 O O . LEU A 1 200 ? 57.364 69.469 19.888 1.00 14.97 422 LEU A O 1
ATOM 1565 N N . CYS A 1 201 ? 57.775 68.896 22.026 1.00 14.98 423 CYS A N 1
ATOM 1566 C CA . CYS A 1 201 ? 58.838 67.974 21.647 1.00 15.55 423 CYS A CA 1
ATOM 1567 C C . CYS A 1 201 ? 58.226 66.818 20.856 1.00 15.91 423 CYS A C 1
ATOM 1568 O O . CYS A 1 201 ? 58.854 66.294 19.938 1.00 16.45 423 CYS A O 1
ATOM 1571 N N . LEU A 1 202 ? 57.002 66.420 21.202 1.00 14.84 424 LEU A N 1
ATOM 1572 C CA . LEU A 1 202 ? 56.344 65.344 20.461 1.00 15.45 424 LEU A CA 1
ATOM 1573 C C . LEU A 1 202 ? 56.011 65.821 19.049 1.00 15.39 424 LEU A C 1
ATOM 1574 O O . LEU A 1 202 ? 56.036 65.033 18.106 1.00 15.31 424 LEU A O 1
ATOM 1579 N N . VAL A 1 203 ? 55.701 67.107 18.897 1.00 14.63 425 VAL A N 1
ATOM 1580 C CA . VAL A 1 203 ? 55.426 67.655 17.569 1.00 13.99 425 VAL A CA 1
ATOM 1581 C C . VAL A 1 203 ? 56.718 67.522 16.749 1.00 13.82 425 VAL A C 1
ATOM 1582 O O . VAL A 1 203 ? 56.688 67.170 15.559 1.00 13.32 425 VAL A O 1
ATOM 1586 N N . GLU A 1 204 ? 57.850 67.789 17.394 1.00 13.74 426 GLU A N 1
ATOM 1587 C CA . GLU A 1 204 ? 59.148 67.683 16.738 1.00 13.97 426 GLU A CA 1
ATOM 1588 C C . GLU A 1 204 ? 59.451 66.225 16.397 1.00 13.88 426 GLU A C 1
ATOM 1589 O O . GLU A 1 204 ? 59.987 65.936 15.323 1.00 15.49 426 GLU A O 1
ATOM 1595 N N . VAL A 1 205 ? 59.104 65.309 17.300 1.00 14.01 427 VAL A N 1
ATOM 1596 C CA . VAL A 1 205 ? 59.331 63.882 17.052 1.00 13.68 427 VAL A CA 1
ATOM 1597 C C . VAL A 1 205 ? 58.508 63.439 15.842 1.00 12.92 427 VAL A C 1
ATOM 1598 O O . VAL A 1 205 ? 58.982 62.674 14.999 1.00 14.18 427 VAL A O 1
ATOM 1602 N N . ARG A 1 206 ? 57.275 63.923 15.753 1.00 13.23 428 ARG A N 1
ATOM 1603 C CA . ARG A 1 206 ? 56.413 63.579 14.631 1.00 14.00 428 ARG A CA 1
ATOM 1604 C C . ARG A 1 206 ? 57.023 64.064 13.311 1.00 14.68 428 ARG A C 1
ATOM 1605 O O . ARG A 1 206 ? 57.035 63.336 12.318 1.00 14.93 428 ARG A O 1
ATOM 1613 N N . ALA A 1 207 ? 57.538 65.290 13.299 1.00 13.19 429 ALA A N 1
ATOM 1614 C CA . ALA A 1 207 ? 58.135 65.836 12.083 1.00 13.97 429 ALA A CA 1
ATOM 1615 C C . ALA A 1 207 ? 59.369 65.035 11.684 1.00 14.35 429 ALA A C 1
ATOM 1616 O O . ALA A 1 207 ? 59.606 64.765 10.502 1.00 15.66 429 ALA A O 1
ATOM 1618 N N . LEU A 1 208 ? 60.157 64.657 12.681 1.00 13.06 430 LEU A N 1
ATOM 1619 C CA . LEU A 1 208 ? 61.363 63.888 12.446 1.00 15.31 430 LEU A CA 1
ATOM 1620 C C . LEU A 1 208 ? 61.005 62.493 11.935 1.00 14.51 430 LEU A C 1
ATOM 1621 O O . LEU A 1 208 ? 61.672 61.951 11.044 1.00 14.44 430 LEU A O 1
ATOM 1626 N N . SER A 1 209 ? 59.950 61.909 12.499 1.00 13.75 431 SER A N 1
ATOM 1627 C CA . SER A 1 209 ? 59.510 60.577 12.086 1.00 14.78 431 SER A CA 1
ATOM 1628 C C . SER A 1 209 ? 59.041 60.586 10.632 1.00 14.70 431 SER A C 1
ATOM 1629 O O . SER A 1 209 ? 59.242 59.610 9.905 1.00 14.90 431 SER A O 1
ATOM 1632 N N . MET A 1 210 ? 58.408 61.674 10.201 1.00 14.19 432 MET A N 1
ATOM 1633 C CA . MET A 1 210 ? 57.955 61.747 8.817 1.00 14.97 432 MET A CA 1
ATOM 1634 C C . MET A 1 210 ? 59.173 61.770 7.899 1.00 14.60 432 MET A C 1
ATOM 1635 O O . MET A 1 210 ? 59.187 61.137 6.835 1.00 14.05 432 MET A O 1
ATOM 1640 N N . GLN A 1 211 ? 60.205 62.494 8.310 1.00 15.30 433 GLN A N 1
ATOM 1641 C CA . GLN A 1 211 ? 61.412 62.545 7.502 1.00 16.58 433 GLN A CA 1
ATOM 1642 C C . GLN A 1 211 ? 62.076 61.174 7.477 1.00 14.78 433 GLN A C 1
ATOM 1643 O O . GLN A 1 211 ? 62.662 60.780 6.463 1.00 15.97 433 GLN A O 1
ATOM 1649 N N . ALA A 1 212 ? 61.970 60.435 8.579 1.00 13.85 434 ALA A N 1
ATOM 1650 C CA . ALA A 1 212 ? 62.538 59.090 8.644 1.00 12.50 434 ALA A CA 1
ATOM 1651 C C . ALA A 1 212 ? 61.797 58.182 7.659 1.00 13.47 434 ALA A C 1
ATOM 1652 O O . ALA A 1 212 ? 62.404 57.325 7.014 1.00 13.92 434 ALA A O 1
ATOM 1654 N N . LYS A 1 213 ? 60.483 58.359 7.555 1.00 13.08 435 LYS A N 1
ATOM 1655 C CA . LYS A 1 213 ? 59.699 57.564 6.619 1.00 12.27 435 LYS A CA 1
ATOM 1656 C C . LYS A 1 213 ? 60.122 57.885 5.194 1.00 11.69 435 LYS A C 1
ATOM 1657 O O . LYS A 1 213 ? 60.182 56.995 4.348 1.00 12.94 435 LYS A O 1
ATOM 1663 N N . GLU A 1 214 ? 60.434 59.152 4.929 1.00 12.98 436 GLU A N 1
ATOM 1664 C CA . GLU A 1 214 ? 60.875 59.549 3.597 1.00 13.09 436 GLU A CA 1
ATOM 1665 C C . GLU A 1 214 ? 62.217 58.895 3.268 1.00 12.97 436 GLU A C 1
ATOM 1666 O O . GLU A 1 214 ? 62.455 58.488 2.124 1.00 13.65 436 GLU A O 1
ATOM 1672 N N . TYR A 1 215 ? 63.088 58.781 4.268 1.00 13.70 437 TYR A N 1
ATOM 1673 C CA . TYR A 1 215 ? 64.382 58.131 4.076 1.00 12.78 437 TYR A CA 1
ATOM 1674 C C . TYR A 1 215 ? 64.139 56.665 3.725 1.00 13.44 437 TYR A C 1
ATOM 1675 O O . TYR A 1 215 ? 64.726 56.141 2.773 1.00 14.12 437 TYR A O 1
ATOM 1684 N N . LEU A 1 216 ? 63.271 56.001 4.488 1.00 12.89 438 LEU A N 1
ATOM 1685 C CA . LEU A 1 216 ? 62.960 54.598 4.233 1.00 13.13 438 LEU A CA 1
ATOM 1686 C C . LEU A 1 216 ? 62.347 54.407 2.850 1.00 14.23 438 LEU A C 1
ATOM 1687 O O . LEU A 1 216 ? 62.657 53.438 2.161 1.00 14.84 438 LEU A O 1
ATOM 1692 N N . TYR A 1 217 ? 61.482 55.330 2.437 1.00 13.48 439 TYR A N 1
ATOM 1693 C CA . TYR A 1 217 ? 60.857 55.227 1.124 1.00 13.30 439 TYR A CA 1
ATOM 1694 C C . TYR A 1 217 ? 61.918 55.320 0.028 1.00 14.62 439 TYR A C 1
ATOM 1695 O O . TYR A 1 217 ? 61.858 54.595 -0.969 1.00 15.13 439 TYR A O 1
ATOM 1704 N N . HIS A 1 218 ? 62.888 56.208 0.219 1.00 13.76 440 HIS A N 1
ATOM 1705 C CA . HIS A 1 218 ? 63.969 56.374 -0.749 1.00 15.79 440 HIS A CA 1
ATOM 1706 C C . HIS A 1 218 ? 64.737 55.057 -0.872 1.00 16.17 440 HIS A C 1
ATOM 1707 O O . HIS A 1 218 ? 65.041 54.599 -1.977 1.00 17.38 440 HIS A O 1
ATOM 1714 N N . LYS A 1 219 ? 65.056 54.452 0.267 1.00 15.49 441 LYS A N 1
ATOM 1715 C CA . LYS A 1 219 ? 65.777 53.185 0.279 1.00 16.26 441 LYS A CA 1
ATOM 1716 C C . LYS A 1 219 ? 64.952 52.103 -0.398 1.00 19.37 441 LYS A C 1
ATOM 1717 O O . LYS A 1 219 ? 65.480 51.263 -1.131 1.00 19.87 441 LYS A O 1
ATOM 1723 N N . HIS A 1 220 ? 63.648 52.129 -0.151 1.00 17.22 442 HIS A N 1
ATOM 1724 C CA . HIS A 1 220 ? 62.744 51.157 -0.739 1.00 19.09 442 HIS A CA 1
ATOM 1725 C C . HIS A 1 220 ? 62.746 51.246 -2.265 1.00 21.01 442 HIS A C 1
ATOM 1726 O O . HIS A 1 220 ? 62.860 50.228 -2.952 1.00 21.07 442 HIS A O 1
ATOM 1733 N N . LEU A 1 221 ? 62.618 52.459 -2.795 1.00 18.90 443 LEU A N 1
ATOM 1734 C CA . LEU A 1 221 ? 62.595 52.643 -4.246 1.00 18.49 443 LEU A CA 1
ATOM 1735 C C . LEU A 1 221 ? 63.896 52.211 -4.905 1.00 20.99 443 LEU A C 1
ATOM 1736 O O . LEU A 1 221 ? 63.899 51.812 -6.072 1.00 23.41 443 LEU A O 1
ATOM 1741 N N . GLY A 1 222 ? 64.992 52.281 -4.158 1.00 22.39 444 GLY A N 1
ATOM 1742 C CA . GLY A 1 222 ? 66.282 51.889 -4.696 1.00 25.70 444 GLY A CA 1
ATOM 1743 C C . GLY A 1 222 ? 66.587 50.423 -4.453 1.00 25.75 444 GLY A C 1
ATOM 1744 O O . GLY A 1 222 ? 67.696 49.957 -4.731 1.00 27.93 444 GLY A O 1
ATOM 1745 N N . ASN A 1 223 ? 65.600 49.697 -3.934 1.00 26.91 445 ASN A N 1
ATOM 1746 C CA . ASN A 1 223 ? 65.742 48.274 -3.639 1.00 29.51 445 ASN A CA 1
ATOM 1747 C C . ASN A 1 223 ? 66.964 48.032 -2.757 1.00 29.26 445 ASN A C 1
ATOM 1748 O O . ASN A 1 223 ? 67.720 47.083 -2.972 1.00 29.61 445 ASN A O 1
ATOM 1753 N N . GLU A 1 224 ? 67.144 48.891 -1.758 1.00 27.67 446 GLU A N 1
ATOM 1754 C CA . GLU A 1 224 ? 68.281 48.788 -0.850 1.00 28.47 446 GLU A CA 1
ATOM 1755 C C . GLU A 1 224 ? 67.928 48.159 0.491 1.00 28.04 446 GLU A C 1
ATOM 1756 O O . GLU A 1 224 ? 68.815 47.828 1.278 1.00 28.97 446 GLU A O 1
ATOM 1762 N N . MET A 1 225 ? 66.636 48.003 0.755 1.00 25.71 447 MET A N 1
ATOM 1763 C CA . MET A 1 225 ? 66.192 47.415 2.012 1.00 23.92 447 MET A CA 1
ATOM 1764 C C . MET A 1 225 ? 66.154 45.898 1.928 1.00 25.44 447 MET A C 1
ATOM 1765 O O . MET A 1 225 ? 65.868 45.334 0.871 1.00 25.78 447 MET A O 1
ATOM 1770 N N . PRO A 1 226 ? 66.454 45.218 3.044 1.00 26.17 448 PRO A N 1
ATOM 1771 C CA . PRO A 1 226 ? 66.434 43.755 3.065 1.00 28.05 448 PRO A CA 1
ATOM 1772 C C . PRO A 1 226 ? 65.016 43.306 2.753 1.00 27.47 448 PRO A C 1
ATOM 1773 O O . PRO A 1 226 ? 64.057 44.016 3.054 1.00 29.73 448 PRO A O 1
ATOM 1777 N N . ARG A 1 227 ? 64.870 42.138 2.144 1.00 32.35 449 ARG A N 1
ATOM 1778 C CA . ARG A 1 227 ? 63.535 41.662 1.838 1.00 33.55 449 ARG A CA 1
ATOM 1779 C C . ARG A 1 227 ? 62.844 41.299 3.148 1.00 32.70 449 ARG A C 1
ATOM 1780 O O . ARG A 1 227 ? 63.501 40.951 4.131 1.00 32.16 449 ARG A O 1
ATOM 1788 N N . ASN A 1 228 ? 61.521 41.400 3.157 1.00 33.99 450 ASN A N 1
ATOM 1789 C CA . ASN A 1 228 ? 60.717 41.093 4.335 1.00 33.88 450 ASN A CA 1
ATOM 1790 C C . ASN A 1 228 ? 61.031 41.988 5.526 1.00 29.88 450 ASN A C 1
ATOM 1791 O O . ASN A 1 228 ? 60.866 41.584 6.676 1.00 30.02 450 ASN A O 1
ATOM 1796 N N . ASN A 1 229 ? 61.490 43.203 5.251 1.00 25.49 451 ASN A N 1
ATOM 1797 C CA . ASN A 1 229 ? 61.804 44.145 6.317 1.00 22.19 451 ASN A CA 1
ATOM 1798 C C . ASN A 1 229 ? 60.496 44.620 6.960 1.00 20.44 451 ASN A C 1
ATOM 1799 O O . ASN A 1 229 ? 59.564 45.034 6.267 1.00 19.52 451 ASN A O 1
ATOM 1804 N N . LEU A 1 230 ? 60.429 44.548 8.287 1.00 18.15 452 LEU A N 1
ATOM 1805 C CA . LEU A 1 230 ? 59.227 44.942 9.014 1.00 16.59 452 LEU A CA 1
ATOM 1806 C C . LEU A 1 230 ? 58.914 46.432 8.922 1.00 16.77 452 LEU A C 1
ATOM 1807 O O . LEU A 1 230 ? 57.747 46.813 8.815 1.00 16.50 452 LEU A O 1
ATOM 1812 N N . LEU A 1 231 ? 59.940 47.277 8.968 1.00 16.80 453 LEU A N 1
ATOM 1813 C CA . LEU A 1 231 ? 59.697 48.716 8.886 1.00 16.00 453 LEU A CA 1
ATOM 1814 C C . LEU A 1 231 ? 59.082 49.076 7.543 1.00 16.46 453 LEU A C 1
ATOM 1815 O O . LEU A 1 231 ? 58.234 49.964 7.466 1.00 15.13 453 LEU A O 1
ATOM 1820 N N . ILE A 1 232 ? 59.500 48.391 6.483 1.00 16.62 454 ILE A N 1
ATOM 1821 C CA . ILE A 1 232 ? 58.934 48.657 5.169 1.00 17.81 454 ILE A CA 1
ATOM 1822 C C . ILE A 1 232 ? 57.483 48.174 5.148 1.00 15.50 454 ILE A C 1
ATOM 1823 O O . ILE A 1 232 ? 56.625 48.804 4.533 1.00 16.15 454 ILE A O 1
ATOM 1828 N N . GLU A 1 233 ? 57.194 47.068 5.833 1.00 15.37 455 GLU A N 1
ATOM 1829 C CA . GLU A 1 233 ? 55.810 46.599 5.886 1.00 15.32 455 GLU A CA 1
ATOM 1830 C C . GLU A 1 233 ? 54.971 47.682 6.559 1.00 15.19 455 GLU A C 1
ATOM 1831 O O . GLU A 1 233 ? 53.867 47.988 6.115 1.00 17.41 455 GLU A O 1
ATOM 1837 N N . MET A 1 234 ? 55.494 48.259 7.640 1.00 15.57 456 MET A N 1
ATOM 1838 C CA . MET A 1 234 ? 54.776 49.314 8.347 1.00 15.19 456 MET A CA 1
ATOM 1839 C C . MET A 1 234 ? 54.625 50.550 7.455 1.00 17.40 456 MET A C 1
ATOM 1840 O O . MET A 1 234 ? 53.586 51.208 7.465 1.00 16.34 456 MET A O 1
ATOM 1845 N N . LEU A 1 235 ? 55.657 50.848 6.672 1.00 14.92 457 LEU A N 1
ATOM 1846 C CA . LEU A 1 235 ? 55.639 52.004 5.777 1.00 16.40 457 LEU A CA 1
ATOM 1847 C C . LEU A 1 235 ? 54.524 51.875 4.734 1.00 18.30 457 LEU A C 1
ATOM 1848 O O . LEU A 1 235 ? 53.891 52.867 4.359 1.00 21.32 457 LEU A O 1
ATOM 1853 N N . GLN A 1 236 ? 54.282 50.650 4.275 1.00 20.66 458 GLN A N 1
ATOM 1854 C CA . GLN A 1 236 ? 53.257 50.394 3.268 1.00 25.48 458 GLN A CA 1
ATOM 1855 C C . GLN A 1 236 ? 51.837 50.433 3.837 1.00 29.05 458 GLN A C 1
ATOM 1856 O O . GLN A 1 236 ? 50.865 50.549 3.088 1.00 32.75 458 GLN A O 1
ATOM 1862 N N . ALA A 1 237 ? 51.726 50.340 5.160 1.00 28.27 459 ALA A N 1
ATOM 1863 C CA . ALA A 1 237 ? 50.441 50.391 5.859 1.00 34.96 459 ALA A CA 1
ATOM 1864 C C . ALA A 1 237 ? 49.310 49.672 5.136 1.00 37.19 459 ALA A C 1
ATOM 1865 O O . ALA A 1 237 ? 48.260 50.262 4.874 1.00 38.92 459 ALA A O 1
ATOM 1867 N N . LYS A 1 238 ? 49.514 48.396 4.831 1.00 39.22 460 LYS A N 1
ATOM 1868 C CA . LYS A 1 238 ? 48.501 47.620 4.126 1.00 43.41 460 LYS A CA 1
ATOM 1869 C C . LYS A 1 238 ? 48.035 46.389 4.894 1.00 44.77 460 LYS A C 1
ATOM 1870 O O . LYS A 1 238 ? 47.443 45.479 4.313 1.00 46.52 460 LYS A O 1
ATOM 1876 N N . GLN A 1 239 ? 48.293 46.362 6.196 1.00 46.07 461 GLN A N 1
ATOM 1877 C CA . GLN A 1 239 ? 47.890 45.225 7.016 1.00 48.02 461 GLN A CA 1
ATOM 1878 C C . GLN A 1 239 ? 46.468 45.412 7.534 1.00 49.63 461 GLN A C 1
ATOM 1879 O O . GLN A 1 239 ? 45.919 46.522 7.362 1.00 50.75 461 GLN A O 1
ATOM 1886 N N . HIS B 2 1 ? 45.221 37.627 4.586 1.00 46.31 17 HIS B N 1
ATOM 1887 C CA . HIS B 2 1 ? 45.896 38.916 4.897 1.00 44.17 17 HIS B CA 1
ATOM 1888 C C . HIS B 2 1 ? 47.032 38.735 5.902 1.00 39.97 17 HIS B C 1
ATOM 1889 O O . HIS B 2 1 ? 47.206 39.554 6.805 1.00 42.51 17 HIS B O 1
ATOM 1896 N N . PRO B 2 2 ? 47.817 37.655 5.767 1.00 34.77 18 PRO B N 1
ATOM 1897 C CA . PRO B 2 2 ? 48.911 37.475 6.724 1.00 29.00 18 PRO B CA 1
ATOM 1898 C C . PRO B 2 2 ? 50.020 38.508 6.538 1.00 27.84 18 PRO B C 1
ATOM 1899 O O . PRO B 2 2 ? 50.542 38.687 5.437 1.00 27.33 18 PRO B O 1
ATOM 1903 N N . THR B 2 3 ? 50.355 39.201 7.620 1.00 23.86 19 THR B N 1
ATOM 1904 C CA . THR B 2 3 ? 51.415 40.203 7.605 1.00 21.39 19 THR B CA 1
ATOM 1905 C C . THR B 2 3 ? 52.275 39.938 8.825 1.00 19.70 19 THR B C 1
ATOM 1906 O O . THR B 2 3 ? 51.847 39.252 9.753 1.00 20.17 19 THR B O 1
ATOM 1910 N N . ILE B 2 4 ? 53.491 40.472 8.832 1.00 17.68 20 ILE B N 1
ATOM 1911 C CA . ILE B 2 4 ? 54.366 40.271 9.969 1.00 17.02 20 ILE B CA 1
ATOM 1912 C C . ILE B 2 4 ? 53.704 40.840 11.225 1.00 16.74 20 ILE B C 1
ATOM 1913 O O . ILE B 2 4 ? 53.673 40.192 12.264 1.00 16.88 20 ILE B O 1
ATOM 1918 N N . LEU B 2 5 ? 53.171 42.055 11.121 1.00 17.55 21 LEU B N 1
ATOM 1919 C CA . LEU B 2 5 ? 52.524 42.691 12.265 1.00 18.57 21 LEU B CA 1
ATOM 1920 C C . LEU B 2 5 ? 51.423 41.803 12.844 1.00 19.03 21 LEU B C 1
ATOM 1921 O O . LEU B 2 5 ? 51.329 41.630 14.059 1.00 17.67 21 LEU B O 1
ATOM 1926 N N . TYR B 2 6 ? 50.594 41.235 11.972 1.00 19.38 22 TYR B N 1
ATOM 1927 C CA . TYR B 2 6 ? 49.505 40.381 12.426 1.00 20.48 22 TYR B CA 1
ATOM 1928 C C . TYR B 2 6 ? 50.018 39.171 13.204 1.00 21.26 22 TYR B C 1
ATOM 1929 O O . TYR B 2 6 ? 49.435 38.790 14.221 1.00 21.03 22 TYR B O 1
ATOM 1938 N N . THR B 2 7 ? 51.109 38.566 12.740 1.00 18.95 23 THR B N 1
ATOM 1939 C CA . THR B 2 7 ? 51.658 37.408 13.441 1.00 20.97 23 THR B CA 1
ATOM 1940 C C . THR B 2 7 ? 52.233 37.797 14.801 1.00 22.02 23 THR B C 1
ATOM 1941 O O . THR B 2 7 ? 52.342 36.964 15.699 1.00 24.67 23 THR B O 1
ATOM 1945 N N . LEU B 2 8 ? 52.597 39.065 14.958 1.00 20.49 24 LEU B N 1
ATOM 1946 C CA . LEU B 2 8 ? 53.146 39.534 16.224 1.00 21.00 24 LEU B CA 1
ATOM 1947 C C . LEU B 2 8 ? 52.045 39.788 17.249 1.00 21.93 24 LEU B C 1
ATOM 1948 O O . LEU B 2 8 ? 52.275 39.674 18.451 1.00 23.98 24 LEU B O 1
ATOM 1953 N N . LEU B 2 9 ? 50.854 40.126 16.763 1.00 21.99 25 LEU B N 1
ATOM 1954 C CA . LEU B 2 9 ? 49.722 40.440 17.628 1.00 25.44 25 LEU B CA 1
ATOM 1955 C C . LEU B 2 9 ? 48.740 39.300 17.862 1.00 30.27 25 LEU B C 1
ATOM 1956 O O . LEU B 2 9 ? 48.018 39.296 18.857 1.00 28.34 25 LEU B O 1
ATOM 1961 N N . SER B 2 10 ? 48.699 38.345 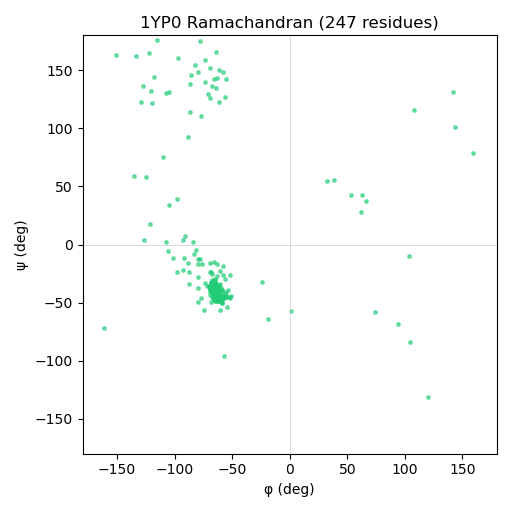16.942 1.00 34.83 26 SER B N 1
ATOM 1962 C CA . SER B 2 10 ? 47.785 37.220 17.079 1.00 40.05 26 SER B CA 1
ATOM 1963 C C . SER B 2 10 ? 48.501 36.013 17.669 1.00 44.22 26 SER B C 1
ATOM 1964 O O . SER B 2 10 ? 48.255 34.876 17.266 1.00 47.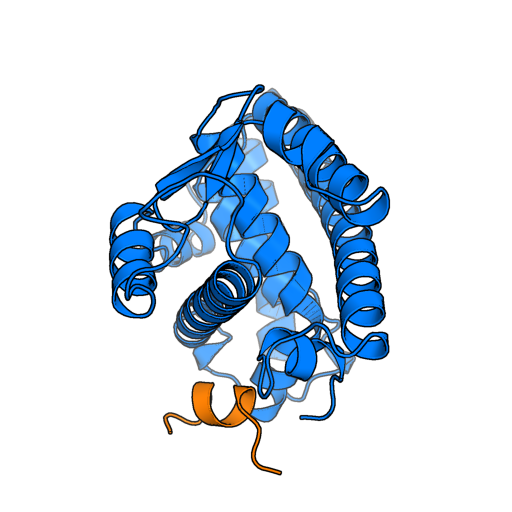30 26 SER B O 1
ATOM 1967 N N . PRO B 2 11 ? 49.386 36.275 18.628 1.00 48.34 27 PRO B N 1
ATOM 1968 C CA . PRO B 2 11 ? 50.135 35.213 19.276 1.00 50.16 27 PRO B CA 1
ATOM 1969 C C . PRO B 2 11 ? 50.436 34.057 18.345 1.00 51.96 27 PRO B C 1
ATOM 1970 O O . PRO B 2 11 ? 50.109 32.908 18.643 1.00 53.65 27 PRO B O 1
ATOM 1971 N N . GLY B 2 12 ? 51.055 34.367 17.211 1.00 52.50 28 GLY B N 1
ATOM 1972 C CA . GLY B 2 12 ? 51.386 33.341 16.241 1.00 51.81 28 GLY B CA 1
ATOM 1973 C C . GLY B 2 12 ? 51.714 33.929 14.883 1.00 50.68 28 GLY B C 1
ATOM 1974 O O . GLY B 2 12 ? 50.911 33.754 13.944 1.00 49.67 28 GLY B O 1
#

B-factor: mean 29.05, std 20.73, range [11.48, 200.19]

Nearest PDB structures (foldseek):
  1yp0-assembly1_A  TM=1.004E+00  e=2.303E-34  Mus musculus
  1ymt-assembly1_A  TM=1.002E+00  e=4.564E-30  Mus musculus
  1zdt-assembly3_B-2  TM=9.575E-01  e=1.117E-29  Homo sapiens
  7kht-assembly1_A  TM=9.690E-01  e=1.887E-28  Homo sapiens
  1zdt-assembly3_A  TM=9.701E-01  e=1.365E-27  Homo sapiens

InterPro domains:
  IPR000536 Nuclear hormone receptor, ligand-binding domain [PF00104] (259-439)
  IPR000536 Nuclear hormone receptor, ligand-binding domain [PS51843] (223-460)
  IPR000536 Nuclear hormone receptor, ligand-binding domain [SM00430] (268-431)
  IPR001628 Zinc finger, nuclear hormone receptor-type [PF00105] (12-79)
  IPR001628 Zinc finger, nuclear hormone receptor-type [PR00047] (13-29)
  IPR001628 Zinc finger, nuclear hormone receptor-type [PR00047] (29-44)
  IPR001628 Zinc finger, nuclear hormone receptor-type [PR00047] (62-70)
  IPR001628 Zinc finger, nuclear hormone receptor-type [PR00047] (70-78)
  IPR001628 Zinc finger, nuclear hormone receptor-type [PS00031] (13-39)
  IPR001628 Zinc finger, nuclear hormone receptor-type [PS51030] (10-85)
  IPR001628 Zinc finger, nuclear hormone receptor-type [SM00399] (10-81)
  IPR001723 Nuclear hormone receptor [PR00398] (74-84)
  IPR001723 Nuclear hormone receptor [PR00398] (269-290)
  IPR001723 Nuclear hormone receptor [PR00398] (290-306)
  IPR001723 Nuclear hormone receptor [PR00398] (362-377)
  IPR001723 Nuclear hormone receptor [PR00398] (419-436)
  IPR013088 Zinc finger, NHR/GATA-type [G3DSA:3.30.50.10] (4-114)
  IPR016355 Nuclear hormone receptor family 5-like [PIRSF002530] (1-462)
  IPR016355 Nuclear hormone receptor family 5-like [PTHR24086] (8-461)
  IPR035500 Nuclear hormone receptor-like domain superfamily [G3DSA:1.10.565.10] (218-462)

CATH classification: 1.10.565.10

Radius of gyration: 18.1 Å; Cα contacts (8 Å, |Δi|>4): 244; chains: 2; bounding box: 50×43×49 Å

Foldseek 3Di:
DAAPLLVVLVVLDDDLVVLLVVLVVVADDDDDPVVPPPHDPQRVLSSLLSNLVVVLVSQCPDDLSVPDDVVQQLVLCLQQSLLLSLLVQLVQCLVVPDLQWGAGSNRDIGGLVNCVVPPDPLVNVLVVLSSVLSVVCNVLVPDPSLSSLVSQLSSLVDQLVVDDDNVSSVVSNVSSLVRNQVVCCVVPVVVPPSSVVVVVSSVSSVVSSVSVLVVVVVCVVVVNHDPPRPVVVSSVVPD/DDDPVCCVVVVD

Solvent-accessible surface area: 12601 Å² total; per-residue (Å²): 153,34,21,130,18,0,83,63,0,47,143,26,28,46,84,99,89,100,26,70,50,78,0,61,66,68,10,64,88,80,68,25,21,71,85,38,76,50,51,21,79,62,31,56,12,107,24,27,16,35,11,0,31,25,12,0,63,12,0,91,142,0,36,28,0,116,110,13,117,45,54,4,13,20,42,0,0,44,61,0,6,7,23,3,26,20,2,30,47,0,14,40,5,16,115,37,62,108,130,106,6,7,25,24,5,34,25,51,100,28,92,31,76,50,18,54,128,90,23,50,104,65,57,48,43,16,25,77,50,5,27,108,14,17,94,76,2,119,84,16,118,11,26,70,39,0,9,0,0,2,16,1,17,9,0,4,69,20,72,17,140,118,10,106,56,86,93,60,0,100,67,2,34,107,120,0,56,57,6,0,71,66,8,2,93,79,58,48,84,186,36,63,82,2,32,82,80,0,48,93,8,19,74,60,2,122,57,10,0,98,65,23,62,110,32,19,118,108,34,70,120,46,125,83,26,41,200,121,9,4,14,15,30,2,38,85,59,172,41,157,121,25,56,0,70,53,37,7,43,63,82

Sequence (251 aa):
NVPELILQLLQLEPEEDQVRARIVGCLQEPAKSRSDQPAPFSLLCRMADQTFISIVDWARRCMVFKELEVADQMTLLQNCWSELLVLDHIYRQVQYGKEDSILLVTGQEVELSTVAVQAGSLLHSLVLRAQELVLQLHALQLDRQEFVCLKFLILFSLDVKFLNNHSLVKDAQEKANAALLDYTLCHYPHCGDKFQQLLLCLVEVRALSMQAKEYLYHKHLGNEMPRNNLLIEMLQAKQHPTILYTLLSPG

Secondary structure (DSSP, 8-state):
---HHHHHHHHH---HHHHHHHHHHHS--SSSTTT-SS--HHHHHHHHHHHHHHHHHHHHHSTTGGGS-HHHHHHHHHHHHHHHHHHHHHHHHHHH--TTEEE-TTS-EEEHHHHHHHS-HHHHHHHHHHHHHHHHHHHTT--HHHHHHHHHHHHT-S-GGGSS-HHHHHHHHHHHHHHHHHHHHHH-TTSTTHHHHHHHHHHHHHHHHHHHHHHHHHHHHTT-SPTT-HHHHHHHT--/---HHHHHHTT-

GO terms:
  GO:0005634 nucleus (C, IDA)
  GO:0000978 RNA polymerase II cis-regulatory region sequence-specific DNA binding (F, IDA)
  GO:0003682 chromatin binding (F, IDA)
  GO:0045893 positive regulation of DNA-templated transcription (P, IDA)
  GO:0045944 positive regulation of transcription by RNA polymerase II (P, IDA)
  GO:0051457 maintenance of protein location in nucleus (P, IDA)
  GO:0006355 regulation of DNA-templated transcription (P, IDA)
  GO:0006357 regulation of transcription by RNA polymerase II (P, IDA)
  GO:0030325 adrenal gland development (P, IGI)
  GO:0030154 cell differentiation (P, IGI)
  GO:0008584 male gonad development (P, IGI)
  GO:0001553 luteinization (P, IMP)
  GO:0042445 hormone metabolic process (P, IMP)
  GO:0009888 tissue development (P, IMP)
  GO:0045944 positive regulation of transcription by RNA polymerase II (P, IMP)
  GO:0030325 adrenal gland development (P, IMP)
  GO:0008584 male gonad development (P, IMP)
  GO:0005515 protein binding (F, IPI)
  GO:0005654 nucleoplasm (C, TAS)
  GO:0090575 RNA polymerase II transcription regulator complex (C, IDA)

Organism: Mus musculus (NCBI:txid10090)